Protein AF-A0A9D7HNA0-F1 (afdb_monomer_lite)

pLDDT: mean 87.52, std 12.74, range [43.75, 98.69]

Structure (mmCIF, N/CA/C/O backbone):
data_AF-A0A9D7HNA0-F1
#
_entry.id   AF-A0A9D7HNA0-F1
#
loop_
_atom_site.group_PDB
_atom_site.id
_atom_site.type_symbol
_atom_site.label_atom_id
_atom_site.label_alt_id
_atom_site.label_comp_id
_atom_site.label_asym_id
_atom_site.label_entity_id
_atom_site.label_seq_id
_atom_site.pdbx_PDB_ins_code
_atom_site.Cartn_x
_atom_site.Cartn_y
_atom_site.Cartn_z
_atom_site.occupancy
_atom_site.B_iso_or_equiv
_atom_site.auth_seq_id
_atom_site.auth_comp_id
_atom_site.auth_asym_id
_atom_site.auth_atom_id
_atom_site.pdbx_PDB_model_num
ATOM 1 N N . MET A 1 1 ? 7.830 -13.877 10.323 1.00 44.78 1 MET A N 1
ATOM 2 C CA . MET A 1 1 ? 7.159 -15.184 10.134 1.00 44.78 1 MET A CA 1
ATOM 3 C C . MET A 1 1 ? 7.837 -16.024 9.046 1.00 44.78 1 MET A C 1
ATOM 5 O O . MET A 1 1 ? 8.179 -17.160 9.327 1.00 44.78 1 MET A O 1
ATOM 9 N N . MET A 1 2 ? 8.154 -15.458 7.874 1.00 48.25 2 MET A N 1
ATOM 10 C CA . MET A 1 2 ? 8.700 -16.181 6.702 1.00 48.25 2 MET A CA 1
ATOM 11 C C . MET A 1 2 ? 10.178 -16.637 6.777 1.00 48.25 2 MET A C 1
ATOM 13 O O . MET A 1 2 ? 10.686 -17.247 5.846 1.00 48.25 2 MET A O 1
ATOM 17 N N . HIS A 1 3 ? 10.886 -16.394 7.887 1.00 46.97 3 HIS A N 1
ATOM 18 C CA . HIS A 1 3 ? 12.220 -16.977 8.128 1.00 46.97 3 HIS A CA 1
ATOM 19 C C . HIS A 1 3 ? 12.173 -18.333 8.856 1.00 46.97 3 HIS A C 1
ATOM 21 O O . HIS A 1 3 ? 13.217 -18.935 9.082 1.00 46.97 3 HIS A O 1
ATOM 27 N N . ALA A 1 4 ? 10.983 -18.820 9.233 1.00 56.72 4 ALA A N 1
ATOM 28 C CA . ALA A 1 4 ? 10.830 -20.008 10.077 1.00 56.72 4 ALA A CA 1
ATOM 29 C C . ALA A 1 4 ? 10.794 -21.354 9.315 1.00 56.72 4 ALA A C 1
ATOM 31 O O . ALA A 1 4 ? 10.653 -22.390 9.956 1.00 56.72 4 ALA A O 1
ATOM 32 N N . GLY A 1 5 ? 10.943 -21.365 7.982 1.00 47.44 5 GLY A N 1
ATOM 33 C CA . GLY A 1 5 ? 11.161 -22.595 7.201 1.00 47.44 5 GLY A CA 1
ATOM 34 C C . GLY A 1 5 ? 9.916 -23.427 6.855 1.00 47.44 5 GLY A C 1
ATOM 35 O O . GLY A 1 5 ? 10.064 -24.575 6.444 1.00 47.44 5 GLY A O 1
ATOM 36 N N . TYR A 1 6 ? 8.704 -22.878 6.979 1.00 55.31 6 TYR A N 1
ATOM 37 C CA . TYR A 1 6 ? 7.451 -23.568 6.631 1.00 55.31 6 TYR A CA 1
ATOM 38 C C . TYR A 1 6 ? 7.009 -23.265 5.191 1.00 55.31 6 TYR A C 1
ATOM 40 O O . TYR A 1 6 ? 5.990 -22.613 4.960 1.00 55.31 6 TYR A O 1
ATOM 48 N N . LEU A 1 7 ? 7.766 -23.788 4.222 1.00 59.62 7 LEU A N 1
ATOM 49 C CA . LEU A 1 7 ? 7.585 -23.497 2.792 1.00 59.62 7 LEU A CA 1
ATOM 50 C C . LEU A 1 7 ? 6.153 -23.756 2.276 1.00 59.62 7 LEU A C 1
ATOM 52 O O . LEU A 1 7 ? 5.661 -22.997 1.444 1.00 59.62 7 LEU A O 1
ATOM 56 N N . ASP A 1 8 ? 5.453 -24.778 2.781 1.00 60.22 8 ASP A N 1
ATOM 57 C CA . ASP A 1 8 ? 4.093 -25.115 2.324 1.00 60.22 8 ASP A CA 1
ATOM 58 C C . ASP A 1 8 ? 3.038 -24.078 2.743 1.00 60.22 8 ASP A C 1
ATOM 60 O O . ASP A 1 8 ? 2.150 -23.725 1.960 1.00 60.22 8 ASP A O 1
ATOM 64 N N . VAL A 1 9 ? 3.145 -23.559 3.972 1.00 60.66 9 VAL A N 1
ATOM 65 C CA . VAL A 1 9 ? 2.252 -22.510 4.494 1.00 60.66 9 VAL A CA 1
ATOM 66 C C . VAL A 1 9 ? 2.513 -21.196 3.766 1.00 60.66 9 VAL A C 1
ATOM 68 O O . VAL A 1 9 ? 1.566 -20.500 3.390 1.00 60.66 9 VAL A O 1
ATOM 71 N N . ASP A 1 10 ? 3.785 -20.904 3.491 1.00 67.81 10 ASP A N 1
ATOM 72 C CA . ASP A 1 10 ? 4.193 -19.719 2.744 1.00 67.81 10 ASP A CA 1
ATOM 73 C C . ASP A 1 10 ? 3.578 -19.738 1.331 1.00 67.81 10 ASP A C 1
ATOM 75 O O . ASP A 1 10 ? 2.960 -18.761 0.907 1.00 67.81 10 ASP A O 1
ATOM 79 N N . VAL A 1 11 ? 3.620 -20.876 0.624 1.00 74.25 11 VAL A N 1
ATOM 80 C CA . VAL A 1 11 ? 3.026 -21.013 -0.721 1.00 74.25 11 VAL A CA 1
ATOM 81 C C . VAL A 1 11 ? 1.509 -20.792 -0.720 1.00 74.25 11 VAL A C 1
ATOM 83 O O . VAL A 1 11 ? 0.986 -20.156 -1.641 1.00 74.25 11 VAL A O 1
ATOM 86 N N . ALA A 1 12 ? 0.779 -21.307 0.274 1.00 80.62 12 ALA A N 1
ATOM 87 C CA . ALA A 1 12 ? -0.672 -21.130 0.358 1.00 80.62 12 ALA A CA 1
ATOM 88 C C . ALA A 1 12 ? -1.060 -19.667 0.629 1.00 80.62 12 ALA A C 1
ATOM 90 O O . ALA A 1 12 ? -1.944 -19.133 -0.047 1.00 80.62 12 ALA A O 1
ATOM 91 N N . LEU A 1 13 ? -0.356 -19.008 1.556 1.00 79.94 13 LEU A N 1
ATOM 92 C CA . LEU A 1 13 ? -0.539 -17.589 1.862 1.00 79.94 13 LEU A CA 1
ATOM 93 C C . LEU A 1 13 ? -0.280 -16.719 0.629 1.00 79.94 13 LEU A C 1
ATOM 95 O O . LEU A 1 13 ? -1.106 -15.877 0.282 1.00 79.94 13 LEU A O 1
ATOM 99 N N . PHE A 1 14 ? 0.827 -16.961 -0.073 1.00 82.44 14 PHE A N 1
ATOM 100 C CA . PHE A 1 14 ? 1.178 -16.228 -1.285 1.00 82.44 14 PHE A CA 1
ATOM 101 C C . PHE A 1 14 ? 0.138 -16.409 -2.391 1.00 82.44 14 PHE A C 1
ATOM 103 O O . PHE A 1 14 ? -0.329 -15.430 -2.971 1.00 82.44 14 PHE A O 1
ATOM 110 N N . LYS A 1 15 ? -0.297 -17.649 -2.646 1.00 83.75 15 LYS A N 1
ATOM 111 C CA . LYS A 1 15 ? -1.368 -17.925 -3.617 1.00 83.75 15 LYS A CA 1
ATOM 112 C C . LYS A 1 15 ? -2.654 -17.173 -3.280 1.00 83.75 15 LYS A C 1
ATOM 114 O O . LYS A 1 15 ? -3.284 -16.629 -4.186 1.00 83.75 15 LYS A O 1
ATOM 119 N N . TRP A 1 16 ? -3.040 -17.145 -2.005 1.00 86.69 16 TRP A N 1
ATOM 120 C CA . TRP A 1 16 ? -4.209 -16.394 -1.558 1.00 86.69 16 TRP A CA 1
ATOM 121 C C . TRP A 1 16 ? -4.020 -14.885 -1.758 1.00 86.69 16 TRP A C 1
ATOM 123 O O . TRP A 1 16 ? -4.870 -14.257 -2.385 1.00 86.69 16 TRP A O 1
ATOM 133 N N . LEU A 1 17 ? -2.885 -14.326 -1.332 1.00 86.81 17 LEU A N 1
ATOM 134 C CA . LEU A 1 17 ? -2.583 -12.898 -1.452 1.00 86.81 17 LEU A CA 1
ATOM 135 C C . LEU A 1 17 ? -2.632 -12.430 -2.910 1.00 86.81 17 LEU A C 1
ATOM 137 O O . LEU A 1 17 ? -3.283 -11.440 -3.230 1.00 86.81 17 LEU A O 1
ATOM 141 N N . PHE A 1 18 ? -1.994 -13.164 -3.824 1.00 84.81 18 PHE A N 1
ATOM 142 C CA . PHE A 1 18 ? -2.010 -12.797 -5.240 1.00 84.81 18 PHE A CA 1
ATOM 143 C C . PHE A 1 18 ? -3.393 -12.940 -5.858 1.00 84.81 18 PHE A C 1
ATOM 145 O O . PHE A 1 18 ? -3.745 -12.173 -6.749 1.00 84.81 18 PHE A O 1
ATOM 152 N N . ARG A 1 19 ? -4.192 -13.905 -5.396 1.00 85.81 19 ARG A N 1
ATOM 153 C CA . ARG A 1 19 ? -5.588 -14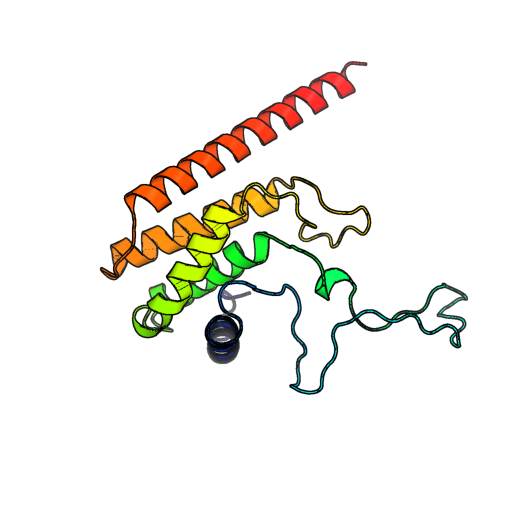.005 -5.812 1.00 85.81 19 ARG A CA 1
ATOM 154 C C . ARG A 1 19 ? -6.391 -12.796 -5.332 1.00 85.81 19 ARG A C 1
ATOM 156 O O . ARG A 1 19 ? -7.155 -12.269 -6.130 1.00 85.81 19 ARG A O 1
ATOM 163 N N . ALA A 1 20 ? -6.192 -12.345 -4.094 1.00 85.25 20 ALA A N 1
ATOM 164 C CA . ALA A 1 20 ? -6.847 -11.149 -3.567 1.00 85.25 20 ALA A CA 1
ATOM 165 C C . ALA A 1 20 ? -6.478 -9.907 -4.395 1.00 85.25 20 ALA A C 1
ATOM 167 O O . ALA A 1 20 ? -7.364 -9.251 -4.927 1.00 85.25 20 ALA A O 1
ATOM 168 N N . VAL A 1 21 ? -5.184 -9.669 -4.642 1.00 86.44 21 VAL A N 1
ATOM 169 C CA . VAL A 1 21 ? -4.707 -8.551 -5.485 1.00 86.44 21 VAL A CA 1
ATOM 170 C C . VAL A 1 21 ? -5.326 -8.572 -6.888 1.00 86.44 21 VAL A C 1
ATOM 172 O O . VAL A 1 21 ? -5.687 -7.531 -7.431 1.00 86.44 21 VAL A O 1
ATOM 175 N N . LYS A 1 22 ? -5.479 -9.760 -7.485 1.00 84.69 22 LYS A N 1
ATOM 176 C CA . LYS A 1 22 ? -6.094 -9.910 -8.812 1.00 84.69 22 LYS A CA 1
ATOM 177 C C . LYS A 1 22 ? -7.588 -9.593 -8.837 1.00 84.69 22 LYS A C 1
ATOM 179 O O . LYS A 1 22 ? -8.079 -9.194 -9.888 1.00 84.69 22 LYS A O 1
ATOM 184 N N . ILE A 1 23 ? -8.297 -9.836 -7.736 1.00 82.94 23 ILE A N 1
ATOM 185 C CA . ILE A 1 23 ? -9.754 -9.681 -7.643 1.00 82.94 23 ILE A CA 1
ATOM 186 C C . ILE A 1 23 ? -10.123 -8.256 -7.231 1.00 82.94 23 ILE A C 1
ATOM 188 O O . ILE A 1 23 ? -10.964 -7.646 -7.882 1.00 82.94 23 ILE A O 1
ATOM 192 N N . GLU A 1 24 ? -9.488 -7.735 -6.183 1.00 79.62 24 GLU A N 1
ATOM 193 C CA . GLU A 1 24 ? -9.846 -6.449 -5.566 1.00 79.62 24 GLU A CA 1
ATOM 194 C C . GLU A 1 24 ? -9.284 -5.246 -6.340 1.00 79.62 24 GLU A C 1
ATOM 196 O O . GLU A 1 24 ? -9.833 -4.146 -6.307 1.00 79.62 24 GLU A O 1
ATOM 201 N N . GLY A 1 25 ? -8.177 -5.436 -7.067 1.00 76.75 25 GLY A N 1
ATOM 202 C CA . GLY A 1 25 ? -7.496 -4.337 -7.741 1.00 76.75 25 GLY A CA 1
ATOM 203 C C . GLY A 1 25 ? -6.904 -3.323 -6.743 1.00 76.75 25 GLY A C 1
ATOM 204 O O . GLY A 1 25 ? -6.368 -3.729 -5.711 1.00 76.75 25 GLY A O 1
ATOM 205 N N . PRO A 1 26 ? -6.927 -2.009 -7.045 1.00 76.31 26 PRO A N 1
ATOM 206 C CA . PRO A 1 26 ? -6.254 -0.981 -6.245 1.00 76.31 26 PRO A CA 1
ATOM 207 C C . PRO A 1 26 ? -6.910 -0.662 -4.896 1.00 76.31 26 PRO A C 1
ATOM 209 O O . PRO A 1 26 ? -6.298 0.023 -4.080 1.00 76.31 26 PRO A O 1
ATOM 212 N N . GLU A 1 27 ? -8.116 -1.159 -4.626 1.00 79.75 27 GLU A N 1
ATOM 213 C CA . GLU A 1 27 ? -8.845 -0.903 -3.378 1.00 79.75 27 GLU A CA 1
ATOM 214 C C . GLU A 1 27 ? -8.606 -2.009 -2.342 1.00 79.75 27 GLU A C 1
ATOM 216 O O . GLU A 1 27 ? -9.529 -2.668 -1.875 1.00 79.75 27 GLU A O 1
ATOM 221 N N . LEU A 1 28 ? -7.343 -2.227 -1.965 1.00 84.75 28 LEU A N 1
ATOM 222 C CA . LEU A 1 28 ? -7.004 -3.236 -0.960 1.00 84.75 28 LEU A CA 1
ATOM 223 C C . LEU A 1 28 ? -7.684 -2.948 0.388 1.00 84.75 28 LEU A C 1
ATOM 225 O O . LEU A 1 28 ? -7.579 -1.854 0.948 1.00 84.75 28 LEU A O 1
ATOM 229 N N . HIS A 1 29 ? -8.317 -3.976 0.947 1.00 84.31 29 HIS A N 1
ATOM 230 C CA . HIS A 1 29 ? -8.865 -3.958 2.298 1.00 84.31 29 HIS A CA 1
ATOM 231 C C . HIS A 1 29 ? -7.850 -4.485 3.320 1.00 84.31 29 HIS A C 1
ATOM 233 O O . HIS A 1 29 ? -7.062 -5.380 3.025 1.00 84.31 29 HIS A O 1
ATOM 239 N N . VAL A 1 30 ? -7.896 -3.968 4.552 1.00 86.25 30 VAL A N 1
ATOM 240 C CA . VAL A 1 30 ? -7.101 -4.496 5.681 1.00 86.25 30 VAL A CA 1
ATOM 241 C C . VAL A 1 30 ? -7.645 -5.834 6.200 1.00 86.25 30 VAL A C 1
ATOM 243 O O . VAL A 1 30 ? -6.915 -6.644 6.765 1.00 86.25 30 VAL A O 1
ATOM 246 N N . LEU A 1 31 ? -8.940 -6.092 6.005 1.00 87.38 31 LEU A N 1
ATOM 247 C CA . LEU A 1 31 ? -9.622 -7.269 6.530 1.00 87.38 31 LEU A CA 1
ATOM 248 C C . LEU A 1 31 ? -10.401 -7.984 5.444 1.00 87.38 31 LEU A C 1
ATOM 250 O O . LEU A 1 31 ? -11.211 -7.378 4.747 1.00 87.38 31 LEU A O 1
ATOM 254 N N . TYR A 1 32 ? -10.221 -9.300 5.407 1.00 85.88 32 TYR A N 1
ATOM 255 C CA . TYR A 1 32 ? -10.955 -10.201 4.533 1.00 85.88 32 TYR A CA 1
ATOM 256 C C . TYR A 1 32 ? -11.642 -11.288 5.360 1.00 85.88 32 TYR A C 1
ATOM 258 O O . TYR A 1 32 ? -11.072 -11.765 6.349 1.00 85.88 32 TYR A O 1
ATOM 266 N N . PRO A 1 33 ? -12.857 -11.709 4.978 1.00 85.25 33 PRO A N 1
ATOM 267 C CA . PRO A 1 33 ? -13.464 -12.888 5.565 1.00 85.25 33 PRO A CA 1
ATOM 268 C C . PRO A 1 33 ? -12.684 -14.148 5.158 1.00 85.25 33 PRO A C 1
ATOM 270 O O . PRO A 1 33 ? -12.100 -14.224 4.080 1.00 85.25 33 PRO A O 1
ATOM 273 N N . ILE A 1 34 ? -12.697 -15.164 6.023 1.00 82.88 34 ILE A N 1
ATOM 274 C CA . ILE A 1 34 ? -12.034 -16.450 5.744 1.00 82.88 34 ILE A CA 1
ATOM 275 C C . ILE A 1 34 ? -12.808 -17.251 4.682 1.00 82.88 34 ILE A C 1
ATOM 277 O O . ILE A 1 34 ? -12.205 -17.962 3.880 1.00 82.88 34 ILE A O 1
ATOM 281 N N . SER A 1 35 ? -14.140 -17.139 4.670 1.00 82.81 35 SER A N 1
ATOM 282 C CA . SER A 1 35 ? -15.025 -17.783 3.694 1.00 82.81 35 SER A CA 1
ATOM 283 C C . SER A 1 35 ? -15.754 -16.753 2.833 1.00 82.81 35 SER A C 1
ATOM 285 O O . SER A 1 35 ? -15.866 -15.587 3.209 1.00 82.81 35 SER A O 1
ATOM 287 N N . ALA A 1 36 ? -16.289 -17.191 1.693 1.00 76.00 36 ALA A N 1
ATOM 288 C CA . ALA A 1 36 ? -17.019 -16.323 0.769 1.00 76.00 36 ALA A CA 1
ATOM 289 C C . ALA A 1 36 ? -18.304 -15.736 1.386 1.00 76.00 36 ALA A C 1
ATOM 291 O O . ALA A 1 36 ? -18.727 -14.645 1.021 1.00 76.00 36 ALA A O 1
ATOM 292 N N . GLU A 1 37 ? -18.913 -16.441 2.339 1.00 81.88 37 GLU A N 1
ATOM 293 C CA . GLU A 1 37 ? -20.129 -16.025 3.047 1.00 81.88 37 GLU A CA 1
ATOM 294 C C . GLU A 1 37 ? -19.832 -15.187 4.301 1.00 81.88 37 GLU A C 1
ATOM 296 O O . GLU A 1 37 ? -20.756 -14.708 4.969 1.00 81.88 37 GLU A O 1
ATOM 301 N N . GLY A 1 38 ? -18.55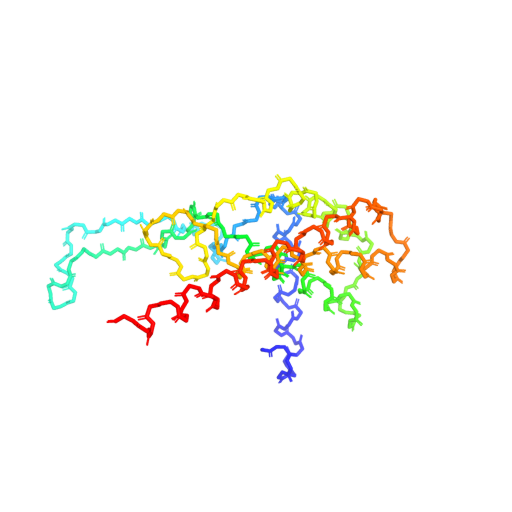4 -15.047 4.666 1.00 81.44 38 GLY A N 1
ATOM 302 C CA . GLY A 1 38 ? -18.144 -14.353 5.877 1.00 81.44 38 GLY A CA 1
ATOM 303 C C . GLY A 1 38 ? -18.412 -12.849 5.806 1.00 81.44 38 GLY A C 1
ATOM 304 O O . GLY A 1 38 ? -18.377 -12.231 4.745 1.00 81.44 38 GLY A O 1
ATOM 305 N N . ARG A 1 39 ? -18.662 -12.240 6.969 1.00 83.88 39 ARG A N 1
ATOM 306 C CA . ARG A 1 39 ? -18.869 -10.793 7.113 1.00 83.88 39 ARG A CA 1
ATOM 307 C C . ARG A 1 39 ? -17.829 -10.218 8.060 1.00 83.88 39 ARG A C 1
ATOM 309 O O . ARG A 1 39 ? -17.587 -10.782 9.123 1.00 83.88 39 ARG A O 1
ATOM 316 N N . VAL A 1 40 ? -17.249 -9.085 7.680 1.00 90.00 40 VAL A N 1
ATOM 317 C CA . VAL A 1 40 ? -16.266 -8.352 8.498 1.00 90.00 40 VAL A CA 1
ATOM 318 C C . VAL A 1 40 ? -16.874 -7.141 9.210 1.00 90.00 40 VAL A C 1
ATOM 320 O O . VAL A 1 40 ? -16.273 -6.617 10.144 1.00 90.00 40 VAL A O 1
ATOM 323 N N . GLU A 1 41 ? -18.071 -6.710 8.801 1.00 89.00 41 GLU A N 1
ATOM 324 C CA . GLU A 1 41 ? -18.719 -5.514 9.338 1.00 89.00 41 GLU A CA 1
ATOM 325 C C . GLU A 1 41 ? -19.035 -5.638 10.830 1.00 89.00 41 GLU A C 1
ATOM 327 O O . GLU A 1 41 ? -19.624 -6.619 11.288 1.00 89.00 41 GLU A O 1
ATOM 332 N N . GLU A 1 42 ? -18.659 -4.608 11.588 1.00 91.62 42 GLU A N 1
ATOM 333 C CA . GLU A 1 42 ? -18.898 -4.570 13.024 1.00 91.62 42 GLU A CA 1
ATOM 334 C C . GLU A 1 42 ? -20.372 -4.291 13.340 1.00 91.62 42 GLU A C 1
ATOM 336 O O . GLU A 1 42 ? -20.956 -3.332 12.836 1.00 91.62 42 GLU A O 1
ATOM 341 N N . THR A 1 43 ? -20.965 -5.105 14.212 1.00 92.25 43 THR A N 1
ATOM 342 C CA . THR A 1 43 ? -22.341 -4.934 14.702 1.00 92.25 43 THR A CA 1
ATOM 343 C C . THR A 1 43 ? -22.377 -5.045 16.225 1.00 92.25 43 THR A C 1
ATOM 345 O O . THR A 1 43 ? -21.638 -5.842 16.809 1.00 92.25 43 THR A O 1
ATOM 348 N N . GLN A 1 44 ? -23.227 -4.245 16.876 1.00 94.81 44 GLN A N 1
ATOM 349 C CA . GLN A 1 44 ? -23.457 -4.322 18.323 1.00 94.81 44 GLN A CA 1
ATOM 350 C C . GLN A 1 44 ? -24.571 -5.322 18.639 1.00 94.81 44 GLN A C 1
ATOM 352 O O . GLN A 1 44 ? -25.559 -5.416 17.913 1.00 94.81 44 GLN A O 1
ATOM 357 N N . LEU A 1 45 ? -24.396 -6.083 19.717 1.00 94.44 45 LEU A N 1
ATOM 358 C CA . LEU A 1 45 ? -25.351 -7.085 20.176 1.00 94.44 45 LEU A CA 1
ATOM 359 C C . LEU A 1 45 ? -26.012 -6.605 21.470 1.00 94.44 45 LEU A C 1
ATOM 361 O O . LEU A 1 45 ? -25.633 -7.022 22.562 1.00 94.44 45 LEU A O 1
ATOM 365 N N . ASP A 1 46 ? -27.022 -5.745 21.334 1.00 94.50 46 ASP A N 1
ATOM 366 C CA . ASP A 1 46 ? -27.691 -5.079 22.466 1.00 94.50 46 ASP A CA 1
ATOM 367 C C . ASP A 1 46 ? -28.406 -6.052 23.423 1.00 94.50 46 ASP A C 1
ATOM 369 O O . ASP A 1 46 ? -28.709 -5.713 2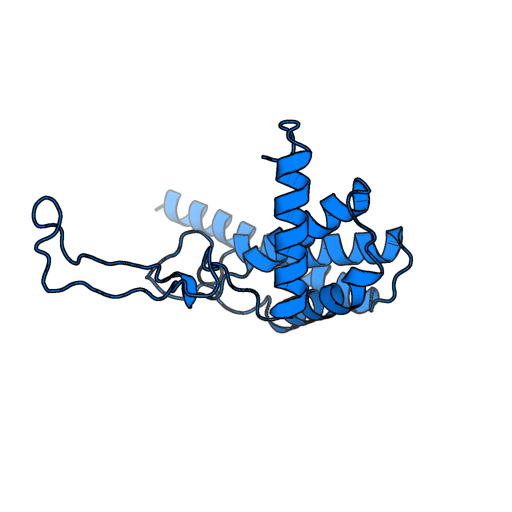4.564 1.00 94.50 46 ASP A O 1
ATOM 373 N N . HIS A 1 47 ? -28.660 -7.283 22.972 1.00 94.06 47 HIS A N 1
ATOM 374 C CA . HIS A 1 47 ? -29.287 -8.344 23.762 1.00 94.06 47 HIS A CA 1
ATOM 375 C C . HIS A 1 47 ? -28.309 -9.085 24.692 1.00 94.06 47 HIS A C 1
ATOM 377 O O . HIS A 1 47 ? -28.739 -9.951 25.454 1.00 94.06 47 HIS A O 1
ATOM 383 N N . LEU A 1 48 ? -27.005 -8.790 24.634 1.00 94.75 48 LEU A N 1
ATOM 384 C CA . LEU A 1 48 ? -25.985 -9.425 25.469 1.00 94.75 48 LEU A CA 1
ATOM 385 C C . LEU A 1 48 ? -25.459 -8.443 26.524 1.00 94.75 48 LEU A C 1
ATOM 387 O O . LEU A 1 48 ? -24.944 -7.380 26.195 1.00 94.75 48 LEU A O 1
ATOM 391 N N . GLU A 1 49 ? -25.506 -8.839 27.801 1.00 94.50 49 GLU A N 1
ATOM 392 C CA . GLU A 1 49 ? -25.004 -8.021 28.925 1.00 94.50 49 GLU A CA 1
ATOM 393 C C . GLU A 1 49 ? -23.478 -7.803 28.862 1.00 94.50 49 GLU A C 1
ATOM 395 O O . GLU A 1 49 ? -22.963 -6.815 29.389 1.00 94.50 49 GLU A O 1
ATOM 400 N N . GLY A 1 50 ? -22.761 -8.708 28.190 1.00 95.12 50 GLY A N 1
ATOM 401 C CA . GLY A 1 50 ? -21.307 -8.701 28.070 1.00 95.12 50 GLY A CA 1
ATOM 402 C C . GLY A 1 50 ? -20.589 -9.310 29.272 1.00 95.12 50 GLY A C 1
ATOM 403 O O . GLY A 1 50 ? -21.124 -9.442 30.374 1.00 95.12 50 GLY A O 1
ATOM 404 N N . TYR A 1 51 ? -19.335 -9.715 29.063 1.00 92.88 51 TYR A N 1
ATOM 405 C CA . TYR A 1 51 ? -18.536 -10.322 30.126 1.00 92.88 51 TYR A CA 1
ATOM 406 C C . TYR A 1 51 ? -18.289 -9.311 31.252 1.00 92.88 51 TYR A C 1
ATOM 408 O O . TYR A 1 51 ? -17.774 -8.218 31.014 1.00 92.88 51 TYR A O 1
ATOM 416 N N . ARG A 1 52 ? -18.667 -9.670 32.487 1.00 94.94 52 ARG A N 1
ATOM 417 C CA . ARG A 1 52 ? -18.603 -8.781 33.665 1.00 94.94 52 ARG A CA 1
ATOM 418 C C . ARG A 1 52 ? -19.294 -7.427 33.438 1.00 94.94 52 ARG A C 1
ATOM 420 O O . ARG A 1 52 ? -18.782 -6.404 33.883 1.00 94.94 52 ARG A O 1
ATOM 427 N N . ARG A 1 53 ? -20.438 -7.422 32.740 1.00 92.62 53 ARG A N 1
ATOM 428 C CA . ARG A 1 53 ? -21.191 -6.205 32.371 1.00 92.62 53 ARG A CA 1
ATOM 429 C C . ARG A 1 53 ? -20.413 -5.219 31.495 1.00 92.62 53 ARG A C 1
ATOM 431 O O . ARG A 1 53 ? -20.717 -4.029 31.475 1.00 92.62 53 ARG A O 1
ATOM 438 N N . SER A 1 54 ? -19.384 -5.691 30.793 1.00 92.25 54 SER A N 1
ATOM 439 C CA . SER A 1 54 ? -18.610 -4.850 29.882 1.00 92.25 54 SER A CA 1
ATOM 440 C C . SER A 1 54 ? -19.413 -4.626 28.609 1.00 92.25 54 SER A C 1
ATOM 442 O O . SER A 1 54 ? -19.616 -5.560 27.833 1.00 92.25 54 SER A O 1
ATOM 444 N N . GLN A 1 55 ? -19.856 -3.389 28.403 1.00 92.38 55 GLN A N 1
ATOM 445 C CA . GLN A 1 55 ? -20.646 -2.997 27.244 1.00 92.38 55 GLN A CA 1
ATOM 446 C C . GLN A 1 55 ? -19.939 -1.934 26.392 1.00 92.3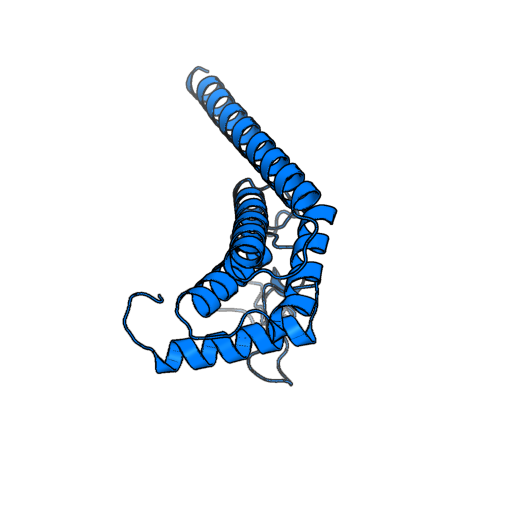8 55 GLN A C 1
ATOM 448 O O . GLN A 1 55 ? -19.172 -1.124 26.917 1.00 92.38 55 GLN A O 1
ATOM 453 N N . PRO A 1 56 ? -20.217 -1.912 25.076 1.00 92.81 56 PRO A N 1
ATOM 454 C CA . PRO A 1 56 ? -21.121 -2.822 24.359 1.00 92.81 56 PRO A CA 1
ATOM 455 C C . PRO A 1 56 ? -20.420 -4.102 23.868 1.00 92.81 56 PRO A C 1
ATOM 457 O O . PRO A 1 56 ? -19.211 -4.109 23.616 1.00 92.81 56 PRO A O 1
ATOM 460 N N . VAL A 1 57 ? -21.200 -5.172 23.680 1.00 94.31 57 VAL A N 1
ATOM 461 C CA . VAL A 1 57 ? -20.749 -6.408 23.019 1.00 94.31 57 VAL A CA 1
ATOM 462 C C . VAL A 1 57 ? -20.807 -6.213 21.510 1.00 94.31 57 VAL A C 1
ATOM 464 O O . VAL A 1 57 ? -21.818 -5.755 20.979 1.00 94.31 57 VAL A O 1
ATOM 467 N N . ARG A 1 58 ? -19.725 -6.561 20.811 1.00 92.62 58 ARG A N 1
ATOM 468 C CA . ARG A 1 58 ? -19.617 -6.416 19.357 1.00 92.62 58 ARG A CA 1
ATOM 469 C C . ARG A 1 58 ? -19.124 -7.701 18.708 1.00 92.62 58 ARG A C 1
ATOM 471 O O . ARG A 1 58 ? -18.374 -8.455 19.322 1.00 92.62 58 ARG A O 1
ATOM 478 N N . ILE A 1 59 ? -19.525 -7.902 17.460 1.00 92.00 59 ILE A N 1
ATOM 479 C CA . ILE A 1 59 ? -18.973 -8.907 16.543 1.00 92.00 59 ILE A CA 1
ATOM 480 C C . ILE A 1 59 ? -18.512 -8.214 15.262 1.00 92.00 59 ILE A C 1
ATOM 482 O O . ILE A 1 59 ? -19.014 -7.135 14.955 1.00 92.00 59 ILE A O 1
ATOM 486 N N . GLY A 1 60 ? -17.586 -8.828 14.524 1.00 90.06 60 GLY A N 1
ATOM 487 C CA . GLY A 1 60 ? -16.918 -8.201 13.376 1.00 90.06 60 GLY A CA 1
ATOM 488 C C . GLY A 1 60 ? -15.755 -7.299 13.801 1.00 90.06 60 GLY A C 1
ATOM 489 O O . GLY A 1 60 ? -15.304 -7.367 14.945 1.00 90.06 60 GLY A O 1
ATOM 490 N N . ASN A 1 61 ? -15.253 -6.468 12.883 1.00 89.12 61 ASN A N 1
ATOM 491 C CA . ASN A 1 61 ? -14.168 -5.528 13.166 1.00 89.12 61 ASN A CA 1
ATOM 492 C C . ASN A 1 61 ? -14.381 -4.197 12.416 1.00 89.12 61 ASN A C 1
ATOM 494 O O . ASN A 1 61 ? -14.512 -4.154 11.191 1.00 89.12 61 ASN A O 1
ATOM 498 N N . ALA A 1 62 ? -14.393 -3.086 13.160 1.00 87.88 62 ALA A N 1
ATOM 499 C CA . ALA A 1 62 ? -14.542 -1.736 12.615 1.00 87.88 62 ALA A CA 1
ATOM 500 C C . ALA A 1 62 ? -13.460 -1.342 11.592 1.00 87.88 62 ALA A C 1
ATOM 502 O O . ALA A 1 62 ? -13.692 -0.434 10.788 1.00 87.88 62 ALA A O 1
ATOM 503 N N . ALA A 1 63 ? -12.300 -2.004 11.591 1.00 86.12 63 ALA A N 1
ATOM 504 C CA . ALA A 1 63 ? -11.242 -1.767 10.619 1.00 86.12 63 ALA A CA 1
ATOM 505 C C . ALA A 1 63 ? -11.639 -2.141 9.183 1.00 86.12 63 ALA A C 1
ATOM 507 O O . ALA A 1 63 ? -11.047 -1.625 8.243 1.00 86.12 63 ALA A O 1
ATOM 508 N N . ALA A 1 64 ? -12.722 -2.901 8.989 1.00 86.38 64 ALA A N 1
ATOM 509 C CA . ALA A 1 64 ? -13.241 -3.245 7.665 1.00 86.38 64 ALA A CA 1
ATOM 510 C C . ALA A 1 64 ? -13.540 -2.024 6.771 1.00 86.38 64 ALA A C 1
ATOM 512 O O . ALA A 1 64 ? -13.528 -2.135 5.551 1.00 86.38 64 ALA A O 1
ATOM 513 N N . ARG A 1 65 ? -13.811 -0.853 7.366 1.00 85.25 65 ARG A N 1
ATOM 514 C CA . ARG A 1 65 ? -14.086 0.405 6.642 1.00 85.25 65 ARG A CA 1
ATOM 515 C C . ARG A 1 65 ? -12.944 1.420 6.731 1.00 85.25 65 ARG A C 1
ATOM 517 O O . ARG A 1 65 ? -13.101 2.575 6.328 1.00 85.25 65 ARG A O 1
ATOM 524 N N . GLN A 1 66 ? -11.828 1.039 7.342 1.00 89.25 66 GLN A N 1
ATOM 525 C CA . GLN A 1 66 ? -10.707 1.936 7.566 1.00 89.25 66 GLN A CA 1
ATOM 526 C C . GLN A 1 66 ? -9.826 2.021 6.326 1.00 89.25 66 GLN A C 1
ATOM 528 O O . GLN A 1 66 ? -9.595 1.033 5.637 1.00 89.25 66 GLN A O 1
ATOM 533 N N . LEU A 1 67 ? -9.309 3.224 6.075 1.00 90.62 67 LEU A N 1
ATOM 534 C CA . LEU A 1 67 ? -8.229 3.394 5.116 1.00 90.62 67 LEU A CA 1
ATOM 535 C C . LEU A 1 67 ? -6.923 3.214 5.879 1.00 90.62 67 LEU A C 1
ATOM 537 O O . LEU A 1 67 ? -6.578 4.084 6.678 1.00 90.62 67 LEU A O 1
ATOM 541 N N . GLN A 1 68 ? -6.225 2.112 5.632 1.00 92.81 68 GLN A N 1
ATOM 542 C CA . GLN A 1 68 ? -4.898 1.846 6.175 1.00 92.81 68 GLN A CA 1
ATOM 543 C C . GLN A 1 68 ? -3.905 1.829 5.020 1.00 92.81 68 GLN A C 1
ATOM 545 O O . GLN A 1 68 ? -4.027 1.026 4.100 1.00 92.81 68 GLN A O 1
ATOM 550 N N . LEU A 1 69 ? -2.979 2.788 5.006 1.00 94.75 69 LEU A N 1
ATOM 551 C CA . LEU A 1 69 ? -2.048 2.941 3.879 1.00 94.75 69 LEU A CA 1
ATOM 552 C C . LEU A 1 69 ? -0.912 1.914 3.913 1.00 94.75 69 LEU A C 1
ATOM 554 O O . LEU A 1 69 ? -0.251 1.686 2.900 1.00 94.75 69 LEU A O 1
ATOM 558 N N . ASP A 1 70 ? -0.676 1.304 5.070 1.00 94.62 70 ASP A N 1
ATOM 559 C CA . ASP A 1 70 ? 0.368 0.313 5.269 1.00 94.62 70 ASP A CA 1
ATOM 560 C C . ASP A 1 70 ? 0.146 -0.985 4.495 1.00 94.62 70 ASP A C 1
ATOM 562 O O . ASP A 1 70 ? 1.130 -1.536 3.994 1.00 94.62 70 ASP A O 1
ATOM 566 N N . VAL A 1 71 ? -1.112 -1.379 4.263 1.00 93.38 71 VAL A N 1
ATOM 567 C CA . VAL A 1 71 ? -1.473 -2.591 3.508 1.00 93.38 71 VAL A CA 1
ATOM 568 C C . VAL A 1 71 ? -0.779 -2.659 2.144 1.00 93.38 71 VAL A C 1
ATOM 570 O O . VAL A 1 71 ? -0.315 -3.718 1.729 1.00 93.38 71 VAL A O 1
ATOM 573 N N . PHE A 1 72 ? -0.619 -1.523 1.458 1.00 94.94 72 PHE A N 1
ATOM 574 C CA . PHE A 1 72 ? 0.063 -1.473 0.165 1.00 94.94 72 PHE A CA 1
ATOM 575 C C . PHE A 1 72 ? 1.542 -1.821 0.297 1.00 94.94 72 PHE A C 1
ATOM 577 O O . PHE A 1 72 ? 2.079 -2.571 -0.512 1.00 94.94 72 PHE A O 1
ATOM 584 N N . GLY A 1 73 ? 2.210 -1.303 1.327 1.00 96.31 73 GLY A N 1
ATOM 585 C CA . GLY A 1 73 ? 3.602 -1.642 1.588 1.00 96.31 73 GLY A CA 1
ATOM 586 C C . GLY A 1 73 ? 3.768 -3.118 1.944 1.00 96.31 73 GLY A C 1
ATOM 587 O O . GLY A 1 73 ? 4.687 -3.754 1.439 1.00 96.31 73 GLY A O 1
ATOM 588 N N . GLU A 1 74 ? 2.868 -3.674 2.758 1.00 94.50 74 GLU A N 1
ATOM 589 C CA . GLU A 1 74 ? 2.898 -5.088 3.154 1.00 94.50 74 GLU A CA 1
ATOM 590 C C . GLU A 1 74 ? 2.693 -6.022 1.958 1.00 94.50 74 GLU A C 1
ATOM 592 O O . GLU A 1 74 ? 3.469 -6.958 1.749 1.00 94.50 74 GLU A O 1
ATOM 597 N N . VAL A 1 75 ? 1.687 -5.738 1.126 1.00 93.62 75 VAL A N 1
ATOM 598 C CA . VAL A 1 75 ? 1.381 -6.522 -0.075 1.00 93.62 75 VAL A CA 1
ATOM 599 C C . VAL A 1 75 ? 2.530 -6.460 -1.079 1.00 93.62 75 VAL A C 1
ATOM 601 O O . VAL A 1 75 ? 2.941 -7.497 -1.600 1.00 93.62 75 VAL A O 1
ATOM 604 N N . LEU A 1 76 ? 3.089 -5.276 -1.341 1.00 95.38 76 LEU A N 1
ATOM 605 C CA . LEU A 1 76 ? 4.191 -5.120 -2.295 1.00 95.38 76 LEU A CA 1
ATOM 606 C C . LEU A 1 76 ? 5.505 -5.725 -1.780 1.00 95.38 76 LEU A C 1
ATOM 608 O O . LEU A 1 76 ? 6.264 -6.279 -2.577 1.00 95.38 76 LEU A O 1
ATOM 612 N N . ASP A 1 77 ? 5.775 -5.673 -0.473 1.00 95.94 77 ASP A N 1
ATOM 613 C CA . ASP A 1 77 ? 6.927 -6.352 0.137 1.00 95.94 77 ASP A CA 1
ATOM 614 C C . ASP A 1 77 ? 6.791 -7.876 0.053 1.00 95.94 77 ASP A C 1
ATOM 616 O O . ASP A 1 77 ? 7.742 -8.562 -0.331 1.00 95.94 77 ASP A O 1
ATOM 620 N N . ALA A 1 78 ? 5.585 -8.404 0.273 1.00 93.06 78 ALA A N 1
ATOM 621 C CA . ALA A 1 78 ? 5.283 -9.815 0.071 1.00 93.06 78 ALA A CA 1
ATOM 622 C C . ALA A 1 78 ? 5.435 -10.229 -1.409 1.00 93.06 78 ALA A C 1
ATOM 624 O O . ALA A 1 78 ? 6.119 -11.212 -1.701 1.00 93.06 78 ALA A O 1
ATOM 625 N N . ILE A 1 79 ? 4.877 -9.470 -2.363 1.00 92.88 79 ILE A N 1
ATOM 626 C CA . ILE A 1 79 ? 5.064 -9.723 -3.807 1.00 92.88 79 ILE A CA 1
ATOM 627 C C . ILE A 1 79 ? 6.555 -9.729 -4.159 1.00 92.88 79 ILE A C 1
ATOM 629 O O . ILE A 1 79 ? 7.029 -10.658 -4.820 1.00 92.88 79 ILE A O 1
ATOM 633 N N . TYR A 1 80 ? 7.307 -8.731 -3.691 1.00 94.81 80 TYR A N 1
ATOM 634 C CA . TYR A 1 80 ? 8.746 -8.646 -3.917 1.00 94.81 80 TYR A CA 1
ATOM 635 C C . TYR A 1 80 ? 9.481 -9.873 -3.376 1.00 94.81 80 TYR A C 1
ATOM 637 O O . TYR A 1 80 ? 10.284 -10.477 -4.092 1.00 94.81 80 TYR A O 1
ATOM 645 N N . PHE A 1 81 ? 9.184 -10.291 -2.146 1.00 93.25 81 PHE A N 1
ATOM 646 C CA . PHE A 1 81 ? 9.762 -11.498 -1.564 1.00 93.25 81 PHE A CA 1
ATOM 647 C C . PHE A 1 81 ? 9.441 -12.740 -2.405 1.00 93.25 81 PHE A C 1
ATOM 649 O O . PHE A 1 81 ? 10.356 -13.468 -2.795 1.00 93.25 81 PHE A O 1
ATOM 656 N N . GLY A 1 82 ? 8.170 -12.960 -2.752 1.00 90.44 82 GLY A N 1
ATOM 657 C CA . GLY A 1 82 ? 7.742 -14.118 -3.540 1.00 90.44 82 GLY A CA 1
ATOM 658 C C . GLY A 1 82 ? 8.419 -14.190 -4.912 1.00 90.44 82 GLY A C 1
ATOM 659 O O . GLY A 1 82 ? 8.853 -15.258 -5.339 1.00 90.44 82 GLY A O 1
ATOM 660 N N . CYS A 1 83 ? 8.594 -13.049 -5.580 1.00 91.69 83 CYS A N 1
ATOM 661 C CA . CYS A 1 83 ? 9.279 -13.001 -6.872 1.00 91.69 83 CYS A CA 1
ATOM 662 C C . CYS A 1 83 ? 10.785 -13.263 -6.724 1.00 91.69 83 CYS A C 1
ATOM 664 O O . CYS A 1 83 ? 11.364 -14.070 -7.453 1.00 91.69 83 CYS A O 1
ATOM 666 N N . THR A 1 84 ? 11.435 -12.606 -5.760 1.00 91.94 84 THR A N 1
ATOM 667 C CA . THR A 1 84 ? 12.897 -12.672 -5.592 1.00 91.94 84 THR A CA 1
ATOM 668 C C . THR A 1 84 ? 13.406 -13.991 -5.018 1.00 91.94 84 THR A C 1
ATOM 670 O O . THR A 1 84 ? 14.581 -14.310 -5.208 1.00 91.94 84 THR A O 1
ATOM 673 N N . THR A 1 85 ? 12.530 -14.769 -4.381 1.00 89.75 85 THR A N 1
ATOM 674 C CA . THR A 1 85 ? 12.797 -16.133 -3.894 1.00 89.75 85 THR A CA 1
ATOM 675 C C . THR A 1 85 ? 12.407 -17.224 -4.895 1.00 89.75 85 THR A C 1
ATOM 677 O O . THR A 1 85 ? 12.652 -18.399 -4.639 1.00 89.75 85 THR A O 1
ATOM 680 N N . GLY A 1 86 ? 11.827 -16.861 -6.045 1.00 87.69 86 GLY A N 1
ATOM 681 C CA . GLY A 1 86 ? 11.403 -17.814 -7.075 1.00 87.69 86 GLY A CA 1
ATOM 682 C C . GLY A 1 86 ? 10.076 -18.520 -6.782 1.00 87.69 86 GLY A C 1
ATOM 683 O O . GLY A 1 86 ? 9.700 -19.425 -7.522 1.00 87.69 86 GLY A O 1
ATOM 684 N N . LEU A 1 87 ? 9.341 -18.103 -5.744 1.00 87.06 87 LEU A N 1
ATOM 685 C CA . LEU A 1 87 ? 7.998 -18.616 -5.460 1.00 87.06 87 LEU A CA 1
ATOM 686 C C . LEU A 1 87 ? 6.975 -18.174 -6.514 1.00 87.06 87 LEU A C 1
ATOM 688 O O . LEU A 1 87 ? 5.935 -18.818 -6.640 1.00 87.06 87 LEU A O 1
ATOM 692 N N . GLN A 1 88 ? 7.242 -17.089 -7.251 1.00 85.56 88 GLN A N 1
ATOM 693 C CA . GLN A 1 88 ? 6.392 -16.572 -8.326 1.00 85.56 88 GLN A CA 1
ATOM 694 C C . GLN A 1 88 ? 7.178 -15.936 -9.472 1.00 85.56 88 GLN A C 1
ATOM 696 O O . GLN A 1 88 ? 8.272 -15.407 -9.279 1.00 85.56 88 GLN A O 1
ATOM 701 N N . ASP A 1 89 ? 6.543 -15.900 -10.644 1.00 88.44 89 ASP A N 1
ATOM 702 C CA . ASP A 1 89 ? 6.926 -15.018 -11.745 1.00 88.44 89 ASP A CA 1
ATOM 703 C C . ASP A 1 89 ? 6.214 -13.656 -11.580 1.00 88.44 89 ASP A C 1
ATOM 705 O O . ASP A 1 89 ? 4.983 -13.632 -11.471 1.00 88.44 89 ASP A O 1
ATOM 709 N N . PRO A 1 90 ? 6.934 -12.519 -11.559 1.00 89.25 90 PRO A N 1
ATOM 710 C CA . PRO A 1 90 ? 6.310 -11.199 -11.506 1.00 89.25 90 PRO A CA 1
ATOM 711 C C . PRO A 1 90 ? 5.527 -10.840 -12.773 1.00 89.25 90 PRO A C 1
ATOM 713 O O . PRO A 1 90 ? 4.602 -10.036 -12.687 1.00 89.25 90 PRO A O 1
ATOM 716 N N . ARG A 1 91 ? 5.839 -11.409 -13.945 1.00 92.38 91 ARG A N 1
ATOM 717 C CA . ARG A 1 91 ? 5.259 -10.962 -15.228 1.00 92.38 91 ARG A CA 1
ATOM 718 C C . ARG A 1 91 ? 3.731 -11.099 -15.291 1.00 92.38 91 ARG A C 1
ATOM 720 O O . ARG A 1 91 ? 3.085 -10.130 -15.680 1.00 92.38 91 ARG A O 1
ATOM 727 N N . PRO A 1 92 ? 3.109 -12.218 -14.864 1.00 91.69 92 PRO A N 1
ATOM 728 C CA . PRO A 1 92 ? 1.649 -12.338 -14.845 1.00 91.69 92 PRO A CA 1
ATOM 729 C C . PRO A 1 92 ? 0.982 -11.535 -13.720 1.00 91.69 92 PRO A C 1
ATOM 731 O O . PRO A 1 92 ? -0.236 -11.370 -13.726 1.00 91.69 92 PRO A O 1
ATOM 734 N N . LEU A 1 93 ? 1.746 -11.097 -12.715 1.00 90.56 93 LEU A N 1
ATOM 735 C CA . LEU A 1 93 ? 1.256 -10.252 -11.623 1.00 90.56 93 LEU A CA 1
ATOM 736 C C . LEU A 1 93 ? 1.352 -8.769 -11.972 1.00 90.56 93 LEU A C 1
ATOM 738 O O . LEU A 1 93 ? 0.575 -7.971 -11.454 1.00 90.56 93 LEU A O 1
ATOM 742 N N . TRP A 1 94 ? 2.277 -8.408 -12.857 1.00 95.06 94 TRP A N 1
ATOM 743 C CA . TRP A 1 94 ? 2.639 -7.030 -13.144 1.00 95.06 94 TRP A CA 1
ATOM 744 C C . TRP A 1 94 ? 1.468 -6.112 -13.529 1.00 95.06 94 TRP A C 1
ATOM 746 O O . TRP A 1 94 ? 1.378 -5.028 -12.950 1.00 95.06 94 TRP A O 1
ATOM 756 N N . PRO A 1 95 ? 0.502 -6.541 -14.371 1.00 94.19 95 PRO A N 1
ATOM 757 C CA . PRO A 1 95 ? -0.673 -5.724 -14.692 1.00 94.19 95 PRO A CA 1
ATOM 758 C C . PRO A 1 95 ? -1.556 -5.380 -13.484 1.00 94.19 95 PRO A C 1
ATOM 760 O O . PRO A 1 95 ? -2.365 -4.464 -13.565 1.00 94.19 95 PRO A O 1
ATOM 763 N N . HIS A 1 96 ? -1.414 -6.105 -12.371 1.00 92.88 96 HIS A N 1
ATOM 764 C CA . HIS A 1 96 ? -2.103 -5.824 -11.112 1.00 92.88 96 HIS A CA 1
ATOM 765 C C . HIS A 1 96 ? -1.226 -5.041 -10.132 1.00 92.88 96 HIS A C 1
ATOM 767 O O . HIS A 1 96 ? -1.752 -4.301 -9.313 1.00 92.88 96 HIS A O 1
ATOM 773 N N . VAL A 1 97 ? 0.102 -5.161 -10.229 1.00 94.31 97 VAL A N 1
ATOM 774 C CA . VAL A 1 97 ? 1.063 -4.421 -9.397 1.00 94.31 97 VAL A CA 1
ATOM 775 C C . VAL A 1 97 ? 1.078 -2.933 -9.741 1.00 94.31 97 VAL A C 1
ATOM 777 O O . VAL A 1 97 ? 1.054 -2.105 -8.833 1.00 94.31 97 VAL A O 1
ATOM 780 N N . VAL A 1 98 ? 1.093 -2.591 -11.033 1.00 96.12 98 VAL A N 1
ATOM 781 C CA . VAL A 1 98 ? 1.144 -1.191 -11.491 1.00 96.12 98 VAL A CA 1
ATOM 782 C C . VAL A 1 98 ? -0.038 -0.371 -10.941 1.00 96.12 98 VAL A C 1
ATOM 784 O O . VAL A 1 98 ? 0.224 0.629 -10.274 1.00 96.12 98 VAL A O 1
ATOM 787 N N . PRO A 1 99 ? -1.309 -0.821 -11.046 1.00 95.75 99 PRO A N 1
ATOM 788 C CA . PRO A 1 99 ? -2.440 -0.112 -10.444 1.00 95.75 99 PRO A CA 1
ATOM 789 C C . PRO A 1 99 ? -2.345 0.096 -8.928 1.00 95.75 99 PRO A C 1
ATOM 791 O O . PRO A 1 99 ? -2.793 1.130 -8.437 1.00 95.75 99 PRO A O 1
ATOM 794 N N . LEU A 1 100 ? -1.770 -0.853 -8.171 1.00 95.94 100 LEU A N 1
ATOM 795 C CA . LEU A 1 100 ? -1.558 -0.667 -6.727 1.00 95.94 100 LEU A CA 1
ATOM 796 C C . LEU A 1 100 ? -0.613 0.510 -6.468 1.00 95.94 100 LEU A C 1
ATOM 798 O O . LEU A 1 100 ? -0.849 1.326 -5.579 1.00 95.94 100 LEU A O 1
ATOM 802 N N . ILE A 1 101 ? 0.467 0.595 -7.243 1.00 97.00 101 ILE A N 1
ATOM 803 C CA . ILE A 1 101 ? 1.474 1.643 -7.092 1.00 97.00 101 ILE A CA 1
ATOM 804 C C . ILE A 1 101 ? 0.921 2.994 -7.550 1.00 97.00 101 ILE A C 1
ATOM 806 O O . ILE A 1 101 ? 1.101 3.985 -6.843 1.00 97.00 101 ILE A O 1
ATOM 810 N N . ASP A 1 102 ? 0.183 3.034 -8.656 1.00 96.56 102 ASP A N 1
ATOM 811 C CA . ASP A 1 102 ? -0.482 4.250 -9.131 1.00 96.56 102 ASP A CA 1
ATOM 812 C C . ASP A 1 102 ? -1.506 4.759 -8.109 1.00 96.56 102 ASP A C 1
ATOM 814 O O . ASP A 1 102 ? -1.587 5.961 -7.833 1.00 96.56 102 ASP A O 1
ATOM 818 N N . TRP A 1 103 ? -2.236 3.844 -7.464 1.00 96.25 103 TRP A N 1
ATOM 819 C CA . TRP A 1 103 ? -3.119 4.197 -6.360 1.00 96.25 103 TRP A CA 1
ATOM 820 C C . TRP A 1 103 ? -2.330 4.803 -5.196 1.00 96.25 103 TRP A C 1
ATOM 822 O O . TRP A 1 103 ? -2.706 5.867 -4.699 1.00 96.25 103 TRP A O 1
ATOM 832 N N . VAL A 1 104 ? -1.201 4.205 -4.798 1.00 97.38 104 VAL A N 1
ATOM 833 C CA . VAL A 1 104 ? -0.325 4.776 -3.759 1.00 97.38 104 VAL A CA 1
ATOM 834 C C . VAL A 1 104 ? 0.141 6.177 -4.153 1.00 97.38 104 VAL A C 1
ATOM 836 O O . VAL A 1 104 ? 0.062 7.089 -3.332 1.00 97.38 104 VAL A O 1
ATOM 839 N N . ILE A 1 105 ? 0.567 6.390 -5.398 1.00 98.12 105 ILE A N 1
ATOM 840 C CA . ILE A 1 105 ? 0.991 7.705 -5.898 1.00 98.12 105 ILE A CA 1
ATOM 841 C C . ILE A 1 105 ? -0.134 8.739 -5.757 1.00 98.12 105 ILE A C 1
ATOM 843 O O . ILE A 1 105 ? 0.114 9.845 -5.272 1.00 98.12 105 ILE A O 1
ATOM 847 N N . GLY A 1 106 ? -1.369 8.373 -6.106 1.00 97.31 106 GLY A N 1
ATOM 848 C CA . GLY A 1 106 ? -2.530 9.260 -5.998 1.00 97.31 106 GLY A CA 1
ATOM 849 C C . GLY A 1 106 ? -2.990 9.551 -4.563 1.00 97.31 106 GLY A C 1
ATOM 850 O O . GLY A 1 106 ? -3.613 10.584 -4.323 1.00 97.31 106 GLY A O 1
ATOM 851 N N . HIS A 1 107 ? -2.684 8.674 -3.600 1.00 96.44 107 HIS A N 1
ATOM 852 C CA . HIS A 1 107 ? -3.352 8.682 -2.290 1.00 96.44 107 HIS A CA 1
ATOM 853 C C . HIS A 1 107 ? -2.412 8.722 -1.082 1.00 96.44 107 HIS A C 1
ATOM 855 O O . HIS A 1 107 ? -2.882 8.933 0.041 1.00 96.44 107 HIS A O 1
ATOM 861 N N . TRP A 1 108 ? -1.091 8.596 -1.260 1.00 97.00 108 TRP A N 1
ATOM 862 C CA . TRP A 1 108 ? -0.148 8.540 -0.137 1.00 97.00 108 TRP A CA 1
ATOM 863 C C . TRP A 1 108 ? -0.196 9.784 0.749 1.00 97.00 108 TRP A C 1
ATOM 865 O O . TRP A 1 108 ? 0.254 9.724 1.886 1.00 97.00 108 TRP A O 1
ATOM 875 N N . GLN A 1 109 ? -0.741 10.912 0.293 1.00 96.75 109 GLN A N 1
ATOM 876 C CA . GLN A 1 109 ? -0.864 12.134 1.091 1.00 96.75 109 GLN A CA 1
ATOM 877 C C . GLN A 1 109 ? -2.093 12.151 2.006 1.00 96.75 109 GLN A C 1
ATOM 879 O O . GLN A 1 109 ? -2.133 12.955 2.937 1.00 96.75 109 GLN A O 1
ATOM 884 N N . LEU A 1 110 ? -3.064 11.253 1.818 1.00 95.12 110 LEU A N 1
ATOM 885 C CA . LEU A 1 110 ? -4.299 11.247 2.601 1.00 95.12 110 LEU A CA 1
ATOM 886 C C . LEU A 1 110 ? -4.051 10.952 4.091 1.00 95.12 110 LEU A C 1
ATOM 888 O O . LEU A 1 110 ? -3.114 10.224 4.442 1.00 95.12 110 LEU A O 1
ATOM 892 N N . PRO A 1 111 ? -4.869 11.507 5.002 1.00 93.88 111 PRO A N 1
ATOM 893 C CA . PRO A 1 111 ? -4.920 11.018 6.371 1.00 93.88 111 PRO A CA 1
ATOM 894 C C . PRO A 1 111 ? -5.531 9.606 6.387 1.00 93.88 111 PRO A C 1
ATOM 896 O O . PRO A 1 111 ? -6.434 9.297 5.613 1.00 93.88 111 PRO A O 1
ATOM 899 N N . GLU A 1 112 ? -5.051 8.756 7.287 1.00 92.31 112 GLU A N 1
ATOM 900 C CA . GLU A 1 112 ? -5.338 7.317 7.329 1.00 92.31 112 GLU A CA 1
ATOM 901 C C . GLU A 1 112 ? -5.561 6.841 8.775 1.00 92.31 112 GLU A C 1
ATOM 903 O O . GLU A 1 112 ? -5.436 7.628 9.715 1.00 92.31 112 GLU A O 1
ATOM 908 N N . ASN A 1 113 ? -5.972 5.593 8.968 1.00 92.00 113 ASN A N 1
ATOM 909 C CA . ASN A 1 113 ? -6.388 5.065 10.267 1.00 92.00 113 ASN A CA 1
ATOM 910 C C . ASN A 1 113 ? -5.247 4.425 11.072 1.00 92.00 113 ASN A C 1
ATOM 912 O O . ASN A 1 113 ? -5.371 4.328 12.292 1.00 92.00 113 ASN A O 1
ATOM 916 N N . GLY A 1 114 ? -4.136 4.079 10.421 1.00 86.31 114 GLY A N 1
ATOM 917 C CA . GLY A 1 114 ? -2.966 3.445 11.013 1.00 86.31 114 GLY A CA 1
ATOM 918 C C . GLY A 1 114 ? -3.236 2.029 11.531 1.00 86.31 114 GLY A C 1
ATOM 919 O O . GLY A 1 114 ? -4.362 1.668 11.866 1.00 86.31 114 GLY A O 1
ATOM 920 N N . ILE A 1 115 ? -2.164 1.257 11.701 1.00 82.94 115 ILE A N 1
ATOM 921 C CA . ILE A 1 115 ? -2.202 -0.139 12.183 1.00 82.94 115 ILE A CA 1
ATOM 922 C C . ILE A 1 115 ? -2.828 -0.334 13.570 1.00 82.94 115 ILE A C 1
ATOM 924 O O . ILE A 1 115 ? -3.187 -1.440 13.954 1.00 82.94 115 ILE A O 1
ATOM 928 N N . TRP A 1 116 ? -2.941 0.736 14.357 1.00 81.25 116 TRP A N 1
ATOM 929 C CA . TRP A 1 116 ? -3.459 0.680 15.725 1.00 81.25 116 TRP A CA 1
ATOM 930 C C . TRP A 1 116 ? -4.992 0.722 15.793 1.00 81.25 116 TRP A C 1
ATOM 932 O O . TRP A 1 116 ? -5.541 0.873 16.883 1.00 81.25 116 TRP A O 1
ATOM 942 N N . GLU A 1 117 ? -5.672 0.654 14.640 1.00 76.69 117 GLU A N 1
ATOM 943 C CA . GLU A 1 117 ? -7.134 0.655 14.502 1.00 76.69 117 GLU A CA 1
ATOM 944 C C . GLU A 1 117 ? -7.810 1.770 15.323 1.00 76.69 117 GLU A C 1
ATOM 946 O O . GLU A 1 117 ? -8.872 1.588 15.933 1.00 76.69 117 GLU A O 1
ATOM 951 N N . VAL A 1 118 ? -7.181 2.952 15.383 1.00 74.12 118 VAL A N 1
ATOM 952 C CA . VAL A 1 118 ? -7.641 4.002 16.292 1.00 74.12 118 VAL A CA 1
ATOM 953 C C . VAL A 1 118 ? -9.041 4.473 15.906 1.00 74.12 118 VAL A C 1
ATOM 955 O O . VAL A 1 118 ? -9.303 4.955 14.804 1.00 74.12 118 VAL A O 1
ATOM 958 N N . ARG A 1 119 ? -9.963 4.416 16.871 1.00 77.50 119 ARG A N 1
ATOM 959 C CA . ARG A 1 119 ? -11.347 4.892 16.696 1.00 77.50 119 ARG A CA 1
ATOM 960 C C . ARG A 1 119 ? -11.467 6.425 16.694 1.00 77.50 119 ARG A C 1
ATOM 962 O O . ARG A 1 119 ? -12.560 6.952 16.537 1.00 77.50 119 ARG A O 1
ATOM 969 N N . GLY A 1 120 ? -10.345 7.139 16.836 1.00 78.62 120 GLY A N 1
ATOM 970 C CA . GLY A 1 120 ? -10.251 8.605 16.830 1.00 78.62 120 GLY A CA 1
ATOM 971 C C . GLY A 1 120 ? -10.230 9.255 15.440 1.00 78.62 120 GLY A C 1
ATOM 972 O O . GLY A 1 120 ? -10.010 10.461 15.346 1.00 78.62 120 GLY A O 1
ATOM 973 N N . GLY A 1 121 ? -10.439 8.478 14.374 1.00 85.25 121 GLY A N 1
ATOM 974 C CA . GLY A 1 121 ? -10.497 8.974 12.999 1.00 85.25 121 GLY A CA 1
ATOM 975 C C . GLY A 1 121 ? -9.139 9.054 12.297 1.00 85.25 121 GLY A C 1
ATOM 976 O O . GLY A 1 121 ? -8.106 8.646 12.827 1.00 85.25 121 GLY A O 1
ATOM 977 N N . ARG A 1 122 ? -9.164 9.564 11.060 1.00 90.50 122 ARG A N 1
ATOM 978 C CA . ARG A 1 122 ? -8.007 9.577 10.155 1.00 90.50 122 ARG A CA 1
ATOM 979 C C . ARG A 1 122 ? -6.985 10.650 10.538 1.00 90.50 122 ARG A C 1
ATOM 981 O O . ARG A 1 122 ? -7.343 11.799 10.792 1.00 90.50 122 ARG A O 1
ATOM 988 N N . ARG A 1 123 ? -5.699 10.291 10.540 1.00 90.12 123 ARG A N 1
ATOM 989 C CA . ARG A 1 123 ? -4.549 11.146 10.892 1.00 90.12 123 ARG A CA 1
ATOM 990 C C . ARG A 1 123 ? -3.386 10.894 9.926 1.00 90.12 123 ARG A C 1
ATOM 992 O O . ARG A 1 123 ? -3.330 9.875 9.249 1.00 90.12 123 ARG A O 1
ATOM 999 N N . HIS A 1 124 ? -2.417 11.805 9.866 1.00 90.75 124 HIS A N 1
ATOM 1000 C CA . HIS A 1 124 ? -1.182 11.565 9.110 1.00 90.75 124 HIS A CA 1
ATOM 1001 C C . HIS A 1 124 ? -0.182 10.764 9.950 1.00 90.75 124 HIS A C 1
ATOM 1003 O O . HIS A 1 124 ? 0.659 11.343 10.642 1.00 90.75 124 HIS A O 1
ATOM 1009 N N . PHE A 1 125 ? -0.276 9.437 9.895 1.00 92.06 125 PHE A N 1
ATOM 1010 C CA . PHE A 1 125 ? 0.687 8.554 10.544 1.00 92.06 125 PHE A CA 1
ATOM 1011 C C . PHE A 1 125 ? 1.965 8.428 9.718 1.00 92.06 125 PHE A C 1
ATOM 1013 O O . PHE A 1 125 ? 1.921 8.183 8.514 1.00 92.06 125 PHE A O 1
ATOM 1020 N N . VAL A 1 126 ? 3.115 8.577 10.382 1.00 93.81 126 VAL A N 1
ATOM 1021 C CA . VAL A 1 126 ? 4.435 8.415 9.749 1.00 93.81 126 VAL A CA 1
ATOM 1022 C C . VAL A 1 126 ? 4.611 6.988 9.231 1.00 93.81 126 VAL A C 1
ATOM 1024 O O . VAL A 1 126 ? 5.129 6.805 8.135 1.00 93.81 126 VAL A O 1
ATOM 1027 N N . PHE A 1 127 ? 4.125 5.996 9.982 1.00 94.38 127 PHE A N 1
ATOM 1028 C CA . PHE A 1 127 ? 4.228 4.586 9.613 1.00 94.38 127 PHE A CA 1
ATOM 1029 C C . PHE A 1 127 ? 3.573 4.283 8.258 1.00 94.38 127 PHE A C 1
ATOM 1031 O O . PHE A 1 127 ? 4.250 3.765 7.375 1.00 94.38 127 PHE A O 1
ATOM 1038 N N . GLY A 1 128 ? 2.326 4.712 8.028 1.00 95.25 128 GLY A N 1
ATOM 1039 C CA . GLY A 1 128 ? 1.680 4.541 6.724 1.00 95.25 128 GLY A CA 1
ATOM 1040 C C . GLY A 1 128 ? 2.457 5.201 5.581 1.00 95.25 128 GLY A C 1
ATOM 1041 O O . GLY A 1 128 ? 2.573 4.624 4.506 1.00 95.25 128 GLY A O 1
ATOM 1042 N N . LYS A 1 129 ? 3.087 6.367 5.808 1.00 96.75 129 LYS A N 1
ATOM 1043 C CA . LYS A 1 129 ? 3.934 7.008 4.779 1.00 96.75 129 LYS A CA 1
ATOM 1044 C C . LYS A 1 129 ? 5.193 6.198 4.484 1.00 96.75 129 LYS A C 1
ATOM 1046 O O . LYS A 1 129 ? 5.568 6.068 3.323 1.00 96.75 129 LYS A O 1
ATOM 1051 N N . VAL A 1 130 ? 5.825 5.628 5.508 1.00 97.88 130 VAL A N 1
ATOM 1052 C CA . VAL A 1 130 ? 6.959 4.709 5.326 1.00 97.88 130 VAL A CA 1
ATOM 1053 C C . VAL A 1 130 ? 6.533 3.493 4.505 1.00 97.88 130 VAL A C 1
ATOM 1055 O O . VAL A 1 130 ? 7.253 3.095 3.598 1.00 97.88 130 VAL A O 1
ATOM 1058 N N . MET A 1 131 ? 5.348 2.942 4.745 1.00 97.94 131 MET A N 1
ATOM 1059 C CA . MET A 1 131 ? 4.867 1.790 3.984 1.00 97.94 131 MET A CA 1
ATOM 1060 C C . MET A 1 131 ? 4.481 2.142 2.538 1.00 97.94 131 MET A C 1
ATOM 1062 O O . MET A 1 131 ? 4.778 1.366 1.634 1.00 97.94 131 MET A O 1
ATOM 1066 N N . CYS A 1 132 ? 3.956 3.343 2.268 1.00 98.12 132 CYS A N 1
ATOM 1067 C CA . CYS A 1 132 ? 3.831 3.844 0.891 1.00 98.12 132 CYS A CA 1
ATOM 1068 C C . CYS A 1 132 ? 5.201 3.973 0.198 1.00 98.12 132 CYS A C 1
ATOM 1070 O O . CYS A 1 132 ? 5.335 3.654 -0.983 1.00 98.12 132 CYS A O 1
ATOM 1072 N N . TRP A 1 133 ? 6.235 4.416 0.926 1.00 98.62 133 TRP A N 1
ATOM 1073 C CA . TRP A 1 133 ? 7.606 4.444 0.409 1.00 98.62 133 TRP A CA 1
ATOM 1074 C C . TRP A 1 133 ? 8.116 3.035 0.085 1.00 98.62 133 TRP A C 1
ATOM 1076 O O . TRP A 1 133 ? 8.711 2.839 -0.975 1.00 98.62 133 TRP A O 1
ATOM 1086 N N . VAL A 1 134 ? 7.854 2.056 0.962 1.00 98.69 134 VAL A N 1
ATOM 1087 C CA . VAL A 1 134 ? 8.193 0.642 0.729 1.00 98.69 134 VAL A CA 1
ATOM 1088 C C . VAL A 1 134 ? 7.497 0.134 -0.530 1.00 98.69 134 VAL A C 1
ATOM 1090 O O . VAL A 1 134 ? 8.171 -0.447 -1.374 1.00 98.69 134 VAL A O 1
ATOM 1093 N N . ALA A 1 135 ? 6.202 0.408 -0.711 1.00 98.25 135 ALA A N 1
ATOM 1094 C CA . ALA A 1 135 ? 5.462 -0.014 -1.901 1.00 98.25 135 ALA A CA 1
ATOM 1095 C C . ALA A 1 135 ? 6.144 0.451 -3.202 1.00 98.25 135 ALA A C 1
ATOM 1097 O O . ALA A 1 135 ? 6.405 -0.365 -4.088 1.00 98.25 135 ALA A O 1
ATOM 1098 N N . LEU A 1 136 ? 6.524 1.733 -3.278 1.00 98.62 136 LEU A N 1
ATOM 1099 C CA . LEU A 1 136 ? 7.266 2.275 -4.422 1.00 98.62 136 LEU A CA 1
ATOM 1100 C C . LEU A 1 136 ? 8.663 1.663 -4.565 1.00 98.62 136 LEU A C 1
ATOM 1102 O O . LEU A 1 136 ? 9.066 1.312 -5.670 1.00 98.62 136 LEU A O 1
ATOM 1106 N N . ASP A 1 137 ? 9.410 1.511 -3.468 1.00 98.69 137 ASP A N 1
ATOM 1107 C CA . ASP A 1 137 ? 10.747 0.907 -3.503 1.00 98.69 137 ASP A CA 1
ATOM 1108 C C . ASP A 1 137 ? 10.712 -0.527 -4.048 1.00 98.69 137 ASP A C 1
ATOM 1110 O O . ASP A 1 137 ? 11.549 -0.901 -4.870 1.00 98.69 137 ASP A O 1
ATOM 1114 N N . ARG A 1 138 ? 9.722 -1.323 -3.635 1.00 98.38 138 ARG A N 1
ATOM 1115 C CA . ARG A 1 138 ? 9.540 -2.697 -4.116 1.00 98.38 138 ARG A CA 1
ATOM 1116 C C . ARG A 1 138 ? 9.096 -2.753 -5.567 1.00 98.38 138 ARG A C 1
ATOM 1118 O O . ARG A 1 138 ? 9.643 -3.561 -6.314 1.00 98.38 138 ARG A O 1
ATOM 1125 N N . GLY A 1 139 ? 8.185 -1.872 -5.972 1.00 97.88 139 GLY A N 1
ATOM 1126 C CA . GLY A 1 139 ? 7.788 -1.710 -7.367 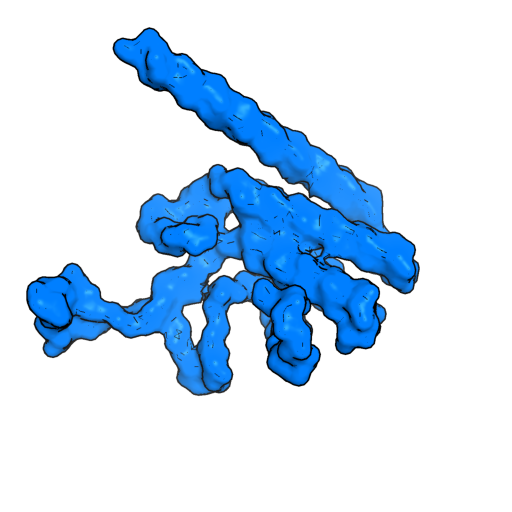1.00 97.88 139 GLY A CA 1
ATOM 1127 C C . GLY A 1 139 ? 8.974 -1.419 -8.282 1.00 97.88 139 GLY A C 1
ATOM 1128 O O . GLY A 1 139 ? 9.210 -2.161 -9.233 1.00 97.88 139 GLY A O 1
ATOM 1129 N N . ILE A 1 140 ? 9.766 -0.396 -7.949 1.00 98.50 140 ILE A N 1
ATOM 1130 C CA . ILE A 1 140 ? 10.955 0.003 -8.719 1.00 98.50 140 ILE A CA 1
ATOM 1131 C C . ILE A 1 140 ? 11.936 -1.167 -8.838 1.00 98.50 140 ILE A C 1
ATOM 1133 O O . ILE A 1 140 ? 12.335 -1.532 -9.941 1.00 98.50 140 ILE A O 1
ATOM 1137 N N . ARG A 1 141 ? 12.269 -1.822 -7.719 1.00 98.31 141 ARG A N 1
ATOM 1138 C CA . ARG A 1 141 ? 13.209 -2.954 -7.731 1.00 98.31 141 ARG A CA 1
ATOM 1139 C C . ARG A 1 141 ? 12.703 -4.141 -8.553 1.00 98.31 141 ARG A C 1
ATOM 1141 O O . ARG A 1 141 ? 13.517 -4.847 -9.145 1.00 98.31 141 ARG A O 1
ATOM 1148 N N . LEU A 1 142 ? 11.393 -4.405 -8.570 1.00 97.50 142 LEU A N 1
ATOM 1149 C CA . LEU A 1 142 ? 10.813 -5.440 -9.434 1.00 97.50 142 LEU A CA 1
ATOM 1150 C C . LEU A 1 142 ? 10.926 -5.054 -10.910 1.00 97.50 142 LEU A C 1
ATOM 1152 O O . LEU A 1 142 ? 11.374 -5.879 -11.706 1.00 97.50 142 LEU A O 1
ATOM 1156 N N . ALA A 1 143 ? 10.571 -3.816 -11.255 1.00 97.69 143 ALA A N 1
ATOM 1157 C CA . ALA A 1 143 ? 10.662 -3.303 -12.619 1.00 97.69 143 ALA A CA 1
ATOM 1158 C C . ALA A 1 143 ? 12.085 -3.417 -13.179 1.00 97.69 143 ALA A C 1
ATOM 1160 O O . ALA A 1 143 ? 12.287 -4.023 -14.231 1.00 97.69 143 ALA A O 1
ATOM 1161 N N . GLU A 1 144 ? 13.077 -2.947 -12.422 1.00 97.31 144 GLU A N 1
ATOM 1162 C CA . GLU A 1 144 ? 14.493 -3.016 -12.798 1.00 97.31 144 GLU A CA 1
ATOM 1163 C C . GLU A 1 144 ? 14.996 -4.462 -12.915 1.00 97.31 144 GLU A C 1
ATOM 1165 O O . GLU A 1 144 ? 15.683 -4.817 -13.871 1.00 97.31 144 GLU A O 1
ATOM 1170 N N . ARG A 1 145 ? 14.659 -5.326 -11.948 1.00 96.56 145 ARG A N 1
ATOM 1171 C CA . ARG A 1 145 ? 15.190 -6.697 -11.896 1.00 96.56 145 ARG A CA 1
ATOM 1172 C C . ARG A 1 145 ? 14.622 -7.602 -12.985 1.00 96.56 145 ARG A C 1
ATOM 1174 O O . ARG A 1 145 ? 15.328 -8.493 -13.459 1.00 96.56 145 ARG A O 1
ATOM 1181 N N . TYR A 1 146 ? 13.350 -7.425 -13.328 1.00 96.12 146 TYR A N 1
ATOM 1182 C CA . TYR A 1 146 ? 12.628 -8.323 -14.231 1.00 96.12 146 TYR A CA 1
ATOM 1183 C C . TYR A 1 146 ? 12.311 -7.702 -15.593 1.00 96.12 146 TYR A C 1
ATOM 1185 O O . TYR A 1 146 ? 11.711 -8.389 -16.423 1.00 96.12 146 TYR A O 1
ATOM 1193 N N . TRP A 1 147 ? 12.761 -6.466 -15.838 1.00 95.31 147 TRP A N 1
ATOM 1194 C CA . TRP A 1 147 ? 12.592 -5.735 -17.098 1.00 95.31 147 TRP A CA 1
ATOM 1195 C C . TRP A 1 147 ? 11.122 -5.615 -17.512 1.00 95.31 147 TRP A C 1
ATOM 1197 O O . TRP A 1 147 ? 10.765 -5.822 -18.671 1.00 95.31 147 TRP A O 1
ATOM 1207 N N . VAL A 1 148 ? 10.261 -5.340 -16.532 1.00 96.31 148 VAL A N 1
ATOM 1208 C CA . VAL A 1 148 ? 8.824 -5.130 -16.738 1.00 96.31 148 VAL A CA 1
ATOM 1209 C C . VAL A 1 148 ? 8.527 -3.633 -16.816 1.00 96.31 148 VAL A C 1
ATOM 1211 O O . VAL A 1 148 ? 9.158 -2.830 -16.133 1.00 96.31 148 VAL A O 1
ATOM 1214 N N . GLU A 1 149 ? 7.599 -3.259 -17.695 1.00 96.12 149 GLU A N 1
ATOM 1215 C CA . GLU A 1 149 ? 7.333 -1.865 -18.058 1.00 96.12 149 GLU A CA 1
ATOM 1216 C C . GLU A 1 149 ? 6.712 -1.071 -16.901 1.00 96.12 149 GLU A C 1
ATOM 1218 O O . GLU A 1 149 ? 5.685 -1.465 -16.353 1.00 96.12 149 GLU A O 1
ATOM 1223 N N . ALA A 1 150 ? 7.316 0.059 -16.542 1.00 96.50 150 ALA A N 1
ATOM 1224 C CA . ALA A 1 150 ? 6.766 1.017 -15.591 1.00 96.50 150 ALA A CA 1
ATOM 1225 C C . ALA A 1 150 ? 7.294 2.423 -15.868 1.00 96.50 150 ALA A C 1
ATOM 1227 O O . ALA A 1 150 ? 8.379 2.594 -16.429 1.00 96.50 150 ALA A O 1
ATOM 1228 N N . ASP A 1 151 ? 6.551 3.420 -15.394 1.00 97.56 151 ASP A N 1
ATOM 1229 C CA . ASP A 1 151 ? 7.005 4.806 -15.325 1.00 97.56 151 ASP A CA 1
ATOM 1230 C C . ASP A 1 151 ? 7.982 4.977 -14.148 1.00 97.56 151 ASP A C 1
ATOM 1232 O O . ASP A 1 151 ? 7.639 5.450 -13.059 1.00 97.56 151 ASP A O 1
ATOM 1236 N N . LEU A 1 152 ? 9.214 4.500 -14.348 1.00 97.94 152 LEU A N 1
ATOM 1237 C CA . LEU A 1 152 ? 10.262 4.531 -13.328 1.00 97.94 152 LEU A CA 1
ATOM 1238 C C . LEU A 1 152 ? 10.593 5.957 -12.881 1.00 97.94 152 LEU A C 1
ATOM 1240 O O . LEU A 1 152 ? 10.852 6.163 -11.695 1.00 97.94 152 LEU A O 1
ATOM 1244 N N . ASP A 1 153 ? 10.542 6.929 -13.791 1.00 98.31 153 ASP A N 1
ATOM 1245 C CA . ASP A 1 153 ? 10.828 8.328 -13.480 1.00 98.31 153 ASP A CA 1
ATOM 1246 C C . ASP A 1 153 ? 9.805 8.873 -12.477 1.00 98.31 153 ASP A C 1
ATOM 1248 O O . ASP A 1 153 ? 10.186 9.371 -11.408 1.00 98.31 153 ASP A O 1
ATOM 1252 N N . LEU A 1 154 ? 8.508 8.690 -12.752 1.00 98.44 154 LEU A N 1
ATOM 1253 C CA . LEU A 1 154 ? 7.444 9.081 -11.830 1.00 98.44 154 LEU A CA 1
ATOM 1254 C C . LEU A 1 154 ? 7.567 8.347 -10.490 1.00 98.44 154 LEU A C 1
ATOM 1256 O O . LEU A 1 154 ? 7.477 8.962 -9.423 1.00 98.44 154 LEU A O 1
ATOM 1260 N N . TRP A 1 155 ? 7.789 7.032 -10.512 1.00 98.50 155 TRP A N 1
ATOM 1261 C CA . TRP A 1 155 ? 7.872 6.235 -9.288 1.00 98.50 155 TRP A CA 1
ATOM 1262 C C . TRP A 1 155 ? 9.058 6.661 -8.414 1.00 98.50 155 TRP A C 1
ATOM 1264 O O . TRP A 1 155 ? 8.929 6.778 -7.190 1.00 98.50 155 TRP A O 1
ATOM 1274 N N . MET A 1 156 ? 10.212 6.944 -9.023 1.00 98.62 156 MET A N 1
ATOM 1275 C CA . MET A 1 156 ? 11.401 7.439 -8.328 1.00 98.62 156 MET A CA 1
ATOM 1276 C C . MET A 1 156 ? 11.197 8.847 -7.762 1.00 98.62 156 MET A C 1
ATOM 1278 O O . MET A 1 156 ? 11.622 9.106 -6.626 1.00 98.62 156 MET A O 1
ATOM 1282 N N . GLU A 1 157 ? 10.528 9.736 -8.503 1.00 98.62 157 GLU A N 1
ATOM 1283 C CA . GLU A 1 157 ? 10.147 11.064 -8.017 1.00 98.62 157 GLU A CA 1
ATOM 1284 C C . GLU A 1 157 ? 9.264 10.936 -6.770 1.00 98.62 157 GLU A C 1
ATOM 1286 O O . GLU A 1 157 ? 9.586 11.482 -5.709 1.00 98.62 157 GLU A O 1
ATOM 1291 N N . GLN A 1 158 ? 8.184 10.157 -6.857 1.00 98.69 158 GLN A N 1
ATOM 1292 C CA . GLN A 1 158 ? 7.237 9.990 -5.756 1.00 98.69 158 GLN A CA 1
ATOM 1293 C C . GLN A 1 158 ? 7.894 9.329 -4.545 1.00 98.69 158 GLN A C 1
ATOM 1295 O O . GLN A 1 158 ? 7.740 9.815 -3.424 1.00 98.69 158 GLN A O 1
ATOM 1300 N N . ARG A 1 159 ? 8.732 8.304 -4.745 1.00 98.62 159 ARG A N 1
ATOM 1301 C CA . ARG A 1 159 ? 9.493 7.672 -3.655 1.00 98.62 159 ARG A CA 1
ATOM 1302 C C . ARG A 1 159 ? 10.372 8.698 -2.937 1.00 98.62 159 ARG A C 1
ATOM 1304 O O . ARG A 1 159 ? 10.446 8.711 -1.706 1.00 98.62 159 ARG A O 1
ATOM 1311 N N . SER A 1 160 ? 11.015 9.587 -3.688 1.00 98.56 160 SER A N 1
ATOM 1312 C CA . SER A 1 160 ? 11.852 10.653 -3.128 1.00 98.56 160 SER A CA 1
ATOM 1313 C C . SER A 1 160 ? 11.026 11.682 -2.351 1.00 98.56 160 SER A C 1
ATOM 1315 O O . SER A 1 160 ? 11.432 12.106 -1.267 1.00 98.56 160 SER A O 1
ATOM 1317 N N . ARG A 1 161 ? 9.834 12.034 -2.842 1.00 98.56 161 ARG A N 1
ATOM 1318 C CA . ARG A 1 161 ? 8.903 12.943 -2.154 1.00 98.56 161 ARG A CA 1
ATOM 1319 C C . ARG A 1 161 ? 8.404 12.368 -0.833 1.00 98.56 161 ARG A C 1
ATOM 1321 O O . ARG A 1 161 ? 8.443 13.069 0.177 1.00 98.56 161 ARG A O 1
ATOM 1328 N N . ILE A 1 162 ? 8.011 11.094 -0.810 1.00 98.25 162 ILE A N 1
ATOM 1329 C CA . ILE A 1 162 ? 7.577 10.427 0.425 1.00 98.25 162 ILE A CA 1
ATOM 1330 C C . ILE A 1 162 ? 8.722 10.381 1.441 1.00 98.25 162 ILE A C 1
ATOM 1332 O O . ILE A 1 162 ? 8.514 10.695 2.612 1.00 98.25 162 ILE A O 1
ATOM 1336 N N . ARG A 1 163 ? 9.946 10.050 1.003 1.00 97.94 163 ARG A N 1
ATOM 1337 C CA . ARG A 1 163 ? 11.126 10.045 1.883 1.00 97.94 163 ARG A CA 1
ATOM 1338 C C . ARG A 1 163 ? 11.332 11.406 2.548 1.00 97.94 163 ARG A C 1
ATOM 1340 O O . ARG A 1 163 ? 11.532 11.465 3.759 1.00 97.94 163 ARG A O 1
ATOM 1347 N N . SER A 1 164 ? 11.267 12.482 1.768 1.00 97.69 164 SER A N 1
ATOM 1348 C CA . SER A 1 164 ? 11.409 13.847 2.281 1.00 97.69 164 SER A CA 1
ATOM 1349 C C . SER A 1 164 ? 10.316 14.198 3.295 1.00 97.69 164 SER A C 1
ATOM 1351 O O . SER A 1 164 ? 10.630 14.734 4.355 1.00 97.69 164 SER A O 1
ATOM 1353 N N . GLU A 1 165 ? 9.055 13.843 3.026 1.00 96.25 165 GLU A N 1
ATOM 1354 C CA . GLU A 1 165 ? 7.943 14.056 3.967 1.00 96.25 165 GLU A CA 1
ATOM 1355 C C . GLU A 1 165 ? 8.161 13.305 5.290 1.00 96.25 165 GLU A C 1
ATOM 1357 O O . GLU A 1 165 ? 7.962 13.862 6.372 1.00 96.25 165 GLU A O 1
ATOM 1362 N N . VAL A 1 166 ? 8.583 12.038 5.2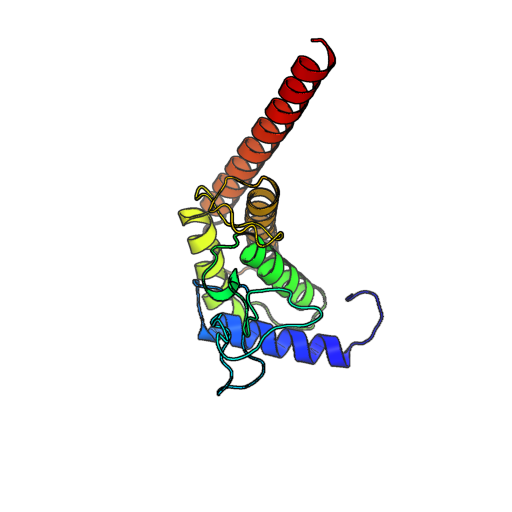18 1.00 95.69 166 VAL A N 1
ATOM 1363 C CA . VAL A 1 166 ? 8.857 11.211 6.401 1.00 95.69 166 VAL A CA 1
ATOM 1364 C C . VAL A 1 166 ? 9.944 11.851 7.263 1.00 95.69 166 VAL A C 1
ATOM 1366 O O . VAL A 1 166 ? 9.733 12.032 8.462 1.00 95.69 166 VAL A O 1
ATOM 1369 N N . LEU A 1 167 ? 11.073 12.241 6.663 1.00 94.94 167 LEU A N 1
ATOM 1370 C CA . LEU A 1 167 ? 12.189 12.857 7.388 1.00 94.94 167 LEU A CA 1
ATOM 1371 C C . LEU A 1 167 ? 11.771 14.166 8.068 1.00 94.94 167 LEU A C 1
ATOM 1373 O O . LEU A 1 167 ? 11.993 14.330 9.267 1.00 94.94 167 LEU A O 1
ATOM 1377 N N . GLN A 1 168 ? 11.064 15.045 7.350 1.00 93.25 168 GLN A N 1
ATOM 1378 C CA . GLN A 1 168 ? 10.571 16.304 7.918 1.00 93.25 168 GLN A CA 1
ATOM 1379 C C . GLN A 1 168 ? 9.625 16.083 9.106 1.00 93.25 168 GLN A C 1
ATOM 1381 O O . GLN A 1 168 ? 9.655 16.833 10.083 1.00 93.25 168 GLN A O 1
ATOM 1386 N N . ARG A 1 169 ? 8.756 15.066 9.052 1.00 89.50 169 ARG A N 1
ATOM 1387 C CA . ARG A 1 169 ? 7.833 14.761 10.158 1.00 89.50 169 ARG A CA 1
ATOM 1388 C C . ARG A 1 169 ? 8.553 14.222 11.385 1.00 89.50 169 ARG A C 1
ATOM 1390 O O . ARG A 1 169 ? 8.197 14.613 12.496 1.00 89.50 169 ARG A O 1
ATOM 1397 N N . VAL A 1 170 ? 9.545 13.356 11.187 1.00 87.62 170 VAL A N 1
ATOM 1398 C CA . VAL A 1 170 ? 10.365 12.814 12.278 1.00 87.62 170 VAL A CA 1
ATOM 1399 C C . VAL A 1 170 ? 11.126 13.940 12.982 1.00 87.62 170 VAL A C 1
ATOM 1401 O O . VAL A 1 170 ? 11.086 14.026 14.208 1.00 87.62 170 VAL A O 1
ATOM 1404 N N . GLU A 1 171 ? 11.727 14.861 12.226 1.00 85.62 171 GLU A N 1
ATOM 1405 C CA . GLU A 1 171 ? 12.410 16.034 12.788 1.00 85.62 171 GLU A CA 1
ATOM 1406 C C . GLU A 1 171 ? 11.462 16.913 13.614 1.00 85.62 171 GLU A C 1
ATOM 1408 O O . GLU A 1 171 ? 11.758 17.231 14.766 1.00 85.62 171 GLU A O 1
ATOM 1413 N N . ARG A 1 172 ? 10.275 17.243 13.081 1.00 84.50 172 ARG A N 1
ATOM 1414 C CA . ARG A 1 172 ? 9.268 18.041 13.810 1.00 84.50 172 ARG A CA 1
ATOM 1415 C C . ARG A 1 172 ? 8.842 17.385 15.123 1.00 84.50 172 ARG A C 1
ATOM 1417 O O . ARG A 1 172 ? 8.656 18.083 16.119 1.00 84.50 172 ARG A O 1
ATOM 1424 N N . GLN A 1 173 ? 8.680 16.061 15.138 1.00 78.06 173 GLN A N 1
ATOM 1425 C CA . GLN A 1 173 ? 8.338 15.322 16.355 1.00 78.06 173 GLN A CA 1
ATOM 1426 C C . GLN A 1 173 ? 9.472 15.360 17.383 1.00 78.06 173 GLN A C 1
ATOM 1428 O O . GLN A 1 173 ? 9.201 15.583 18.561 1.00 78.06 173 GLN A O 1
ATOM 1433 N N . ALA A 1 174 ? 10.727 15.215 16.949 1.00 73.81 174 ALA A N 1
ATOM 1434 C CA . ALA A 1 174 ? 11.887 15.312 17.830 1.00 73.81 174 ALA A CA 1
ATOM 1435 C C . ALA A 1 174 ? 12.005 16.711 18.463 1.00 73.81 174 ALA A C 1
ATOM 1437 O O . ALA A 1 174 ? 12.118 16.832 19.683 1.00 73.81 174 ALA A O 1
ATOM 1438 N N . THR A 1 175 ? 11.896 17.782 17.668 1.00 72.75 175 THR A N 1
ATOM 1439 C CA . THR A 1 175 ? 11.944 19.162 18.181 1.00 72.75 175 THR A CA 1
ATOM 1440 C C . THR A 1 175 ? 10.766 19.476 19.109 1.00 72.75 175 THR A C 1
ATOM 1442 O O . THR A 1 175 ? 10.957 20.113 20.145 1.00 72.75 175 THR A O 1
ATOM 1445 N N . GLY A 1 176 ? 9.561 18.994 18.786 1.00 64.56 176 GLY A N 1
ATOM 1446 C CA . GLY A 1 176 ? 8.378 19.148 19.636 1.00 64.56 176 GLY A CA 1
ATOM 1447 C C . GLY A 1 176 ? 8.521 18.455 20.995 1.00 64.56 176 GLY A C 1
ATOM 1448 O O . GLY A 1 176 ? 8.167 19.040 22.016 1.00 64.56 176 GLY A O 1
ATOM 1449 N N . LEU A 1 177 ? 9.109 17.253 21.034 1.00 59.53 177 LEU A N 1
ATOM 1450 C CA . LEU A 1 177 ? 9.399 16.550 22.289 1.00 59.53 177 LEU A CA 1
ATOM 1451 C C . LEU A 1 177 ? 10.412 17.318 23.153 1.00 59.53 177 LEU A C 1
ATOM 1453 O O . LEU A 1 177 ? 10.246 17.422 24.368 1.00 59.53 177 LEU A O 1
ATOM 1457 N N . HIS A 1 178 ? 11.444 17.895 22.530 1.00 52.94 178 HIS A N 1
ATOM 1458 C CA . HIS A 1 178 ? 12.448 18.695 23.234 1.00 52.94 178 HIS A CA 1
ATOM 1459 C C . HIS A 1 178 ? 11.890 19.998 23.823 1.00 52.94 178 HIS A C 1
ATOM 1461 O O . HIS A 1 178 ? 12.395 20.452 24.849 1.00 52.94 178 HIS A O 1
ATOM 1467 N N . ALA A 1 179 ? 10.856 20.585 23.214 1.00 55.47 179 ALA A N 1
ATOM 1468 C CA . ALA A 1 179 ? 10.185 21.768 23.748 1.00 55.47 179 ALA A CA 1
ATOM 1469 C C . ALA A 1 179 ? 9.310 21.447 24.975 1.00 55.47 179 ALA A C 1
ATOM 1471 O O . ALA A 1 179 ? 9.260 22.243 25.906 1.00 55.47 179 ALA A O 1
ATOM 1472 N N . VAL A 1 180 ? 8.670 20.271 25.009 1.00 54.06 180 VAL A N 1
ATOM 1473 C CA . VAL A 1 180 ? 7.807 19.838 26.128 1.00 54.06 180 VAL A CA 1
ATOM 1474 C C . VAL A 1 180 ? 8.617 19.403 27.354 1.00 54.06 180 VAL A C 1
ATOM 1476 O O . VAL A 1 180 ? 8.181 19.612 28.475 1.00 54.06 180 VAL A O 1
ATOM 1479 N N . LEU A 1 181 ? 9.816 18.843 27.170 1.00 51.59 181 LEU A N 1
ATOM 1480 C CA . LEU A 1 181 ? 10.677 18.398 28.280 1.00 51.59 181 LEU A CA 1
ATOM 1481 C C . LEU A 1 181 ? 11.478 19.530 28.956 1.00 51.59 181 LEU A C 1
ATOM 1483 O O . LEU A 1 181 ? 12.277 19.261 29.851 1.00 51.59 181 LEU A O 1
ATOM 1487 N N . ARG A 1 182 ? 11.315 20.784 28.515 1.00 49.81 182 ARG A N 1
ATOM 1488 C CA . ARG A 1 182 ? 12.001 21.968 29.067 1.00 49.81 182 ARG A CA 1
ATOM 1489 C C . ARG A 1 182 ? 11.051 23.013 29.672 1.00 49.81 182 ARG A C 1
ATOM 1491 O O . ARG A 1 182 ? 11.522 24.097 30.011 1.00 49.81 182 ARG A O 1
ATOM 1498 N N . GLY A 1 183 ? 9.757 22.710 29.783 1.00 43.75 183 GLY A N 1
ATOM 1499 C CA . GLY A 1 183 ? 8.753 23.532 30.472 1.00 43.75 183 GLY A CA 1
ATOM 1500 C C . GLY A 1 183 ? 8.237 22.824 31.711 1.00 43.75 183 GLY A C 1
ATOM 1501 O O . GLY A 1 183 ? 7.972 23.534 32.701 1.00 43.75 183 GLY A O 1
#

Secondary structure (DSSP, 8-state):
-TTS--HHHHHHHHHHHHHHHHHHTT---S---SSTT-----EE-TT---GGG-S--EES-GGGG---SHHHHHHHHHHHHHHHTTSS-STTTHHHHHHHHHHHHHHTTS-B-TTTT-TT--B--HHHHHHHHHHHHHHHHHHHHHT----HHHHHHHHHHHHHHHHHHHHHHHHHHHHHTT-

Foldseek 3Di:
DVVPPPVVVLLVVLVVLLVQLVPVFQPDAPDDAPDPPDDQDKDWDPVDCDDVSDDTDIDHAPSRPWFQLLVLLVSLVSVLVCCVVVVDPCPVSVVSLQRNLVSLLVDLPWFTCYPVNDPPDGHNDLNSLVSNLSNLVSNLVCCVVNVDDDPNVSSVVSSVVSVVVSVVVVVVVVVVVVVVVVD

Sequence (183 aa):
MMHAGYLDVDVALFKWLFRAVKIEGPELHVLYPISAEGRVEETQLDHLEGYRRSQPVRIGNAAARQLQLDVFGEVLDAIYFGCTTGLQDPRPLWPHVVPLIDWVIGHWQLPENGIWEVRGGRRHFVFGKVMCWVALDRGIRLAERYWVEADLDLWMEQRSRIRSEVLQRVERQATGLHAVLRG

Radius of gyration: 19.46 Å; chains: 1; bounding box: 44×49×52 Å